Protein AF-A0A357WZC1-F1 (afdb_monomer_lite)

Structure (mmCIF, N/CA/C/O backbone):
data_AF-A0A357WZC1-F1
#
_entry.id   AF-A0A357WZC1-F1
#
loop_
_atom_site.group_PDB
_atom_site.id
_atom_site.type_symbol
_atom_site.label_atom_id
_atom_site.label_alt_id
_atom_site.label_comp_id
_atom_site.label_asym_id
_atom_site.label_entity_id
_atom_site.label_seq_id
_atom_site.pdbx_PDB_ins_code
_atom_site.Cartn_x
_atom_site.Cartn_y
_atom_site.Cartn_z
_atom_site.occupancy
_atom_site.B_iso_or_equiv
_atom_site.auth_seq_id
_atom_site.auth_comp_id
_atom_site.auth_asym_id
_atom_site.auth_atom_id
_atom_site.pdbx_PDB_model_num
ATOM 1 N N . ILE A 1 1 ? -6.023 5.569 14.850 1.00 89.94 1 ILE A N 1
ATOM 2 C CA . ILE A 1 1 ? -4.855 4.780 15.334 1.00 89.94 1 ILE A CA 1
ATOM 3 C C . ILE A 1 1 ? -4.472 5.169 16.760 1.00 89.94 1 ILE A C 1
ATOM 5 O O . ILE A 1 1 ? -4.936 4.494 17.662 1.00 89.94 1 ILE A O 1
ATOM 9 N N . LYS A 1 2 ? -3.734 6.269 17.008 1.00 89.38 2 LYS A N 1
ATOM 10 C CA . LYS A 1 2 ? -3.309 6.647 18.380 1.00 89.38 2 LYS A CA 1
ATOM 11 C C . LYS A 1 2 ? -4.475 6.812 19.364 1.00 89.38 2 LYS A C 1
ATOM 13 O O . LYS A 1 2 ? -4.389 6.344 20.489 1.00 89.38 2 LYS A O 1
ATOM 18 N N . GLN A 1 3 ? -5.571 7.434 18.922 1.00 89.44 3 GLN A N 1
ATOM 19 C CA . GLN A 1 3 ? -6.793 7.587 19.727 1.00 89.44 3 GLN A CA 1
ATOM 20 C C . GLN A 1 3 ? -7.446 6.245 20.099 1.00 89.44 3 GLN A C 1
ATOM 22 O O . GLN A 1 3 ? -8.041 6.147 21.160 1.00 89.44 3 GLN A O 1
ATOM 27 N N . ALA A 1 4 ? -7.285 5.216 19.263 1.00 92.62 4 ALA A N 1
ATOM 28 C CA . ALA A 1 4 ? -7.770 3.859 19.518 1.00 92.62 4 ALA A CA 1
ATOM 29 C C . ALA A 1 4 ? -6.756 3.011 20.317 1.00 92.62 4 ALA A C 1
ATOM 31 O O . ALA A 1 4 ? -6.906 1.802 20.420 1.00 92.62 4 ALA A O 1
ATOM 32 N N . GLY A 1 5 ? -5.666 3.607 20.825 1.00 95.81 5 GLY A N 1
ATOM 33 C CA . GLY A 1 5 ? -4.625 2.882 21.566 1.00 95.81 5 GLY A CA 1
ATOM 34 C C . GLY A 1 5 ? -3.802 1.895 20.726 1.00 95.81 5 GLY A C 1
ATOM 35 O O . GLY A 1 5 ? -3.010 1.131 21.274 1.00 95.81 5 GLY A O 1
ATOM 36 N N . LEU A 1 6 ? -3.959 1.908 19.400 1.00 97.12 6 LEU A N 1
ATOM 37 C CA . LEU A 1 6 ? -3.264 0.993 18.499 1.00 97.12 6 LEU A CA 1
ATOM 38 C C . LEU A 1 6 ? -1.816 1.434 18.252 1.00 97.12 6 LEU A C 1
ATOM 40 O O . LEU A 1 6 ? -1.499 2.626 18.202 1.00 97.12 6 LEU A O 1
ATOM 44 N N . THR A 1 7 ? -0.938 0.449 18.052 1.00 97.50 7 THR A N 1
ATOM 45 C CA . THR A 1 7 ? 0.455 0.679 17.640 1.00 97.50 7 THR A CA 1
ATOM 46 C C . THR A 1 7 ? 0.496 1.290 16.234 1.00 97.50 7 THR A C 1
ATOM 48 O O . THR A 1 7 ? -0.394 1.083 15.418 1.00 97.50 7 THR A O 1
ATOM 51 N N . ASP A 1 8 ? 1.532 2.063 15.924 1.00 95.62 8 ASP A N 1
ATOM 52 C CA . ASP A 1 8 ? 1.739 2.539 14.556 1.00 95.62 8 ASP A CA 1
ATOM 53 C C . ASP A 1 8 ? 1.980 1.341 13.602 1.00 95.62 8 ASP A C 1
ATOM 55 O O . ASP A 1 8 ? 2.873 0.526 13.871 1.00 95.62 8 ASP A O 1
ATOM 59 N N . PRO A 1 9 ? 1.228 1.207 12.491 1.00 96.75 9 PRO A N 1
ATOM 60 C CA . PRO A 1 9 ? 1.463 0.168 11.492 1.00 96.75 9 PRO A CA 1
ATOM 61 C C . PRO A 1 9 ? 2.904 0.113 10.969 1.00 96.75 9 PRO A C 1
ATOM 63 O O . PRO A 1 9 ? 3.398 -0.980 10.696 1.00 96.75 9 PRO A O 1
ATOM 66 N N . TRP A 1 10 ? 3.616 1.244 10.884 1.00 95.31 10 TRP A N 1
ATOM 67 C CA . TRP A 1 10 ? 5.032 1.263 10.498 1.00 95.31 10 TRP A CA 1
ATOM 68 C C . TRP A 1 10 ? 5.918 0.513 11.505 1.00 95.31 10 TRP A C 1
ATOM 70 O O . TRP A 1 10 ? 6.812 -0.249 11.129 1.00 95.31 10 TRP A O 1
ATOM 80 N N . GLU A 1 11 ? 5.636 0.643 12.802 1.00 96.31 11 GLU A N 1
ATOM 81 C CA . GLU A 1 11 ? 6.355 -0.090 13.849 1.00 96.31 11 GLU A CA 1
ATOM 82 C C . GLU A 1 11 ? 6.047 -1.591 13.806 1.00 96.31 11 GLU A C 1
ATOM 84 O O . GLU A 1 11 ? 6.944 -2.419 13.985 1.00 96.31 11 GLU A O 1
ATOM 89 N N . LEU A 1 12 ? 4.797 -1.961 13.512 1.00 97.38 12 LEU A N 1
ATOM 90 C CA . LEU A 1 12 ? 4.429 -3.359 13.274 1.00 97.38 12 LEU A CA 1
ATOM 91 C C . LEU A 1 12 ? 5.133 -3.918 12.036 1.00 97.38 12 LEU A C 1
ATOM 93 O O . LEU A 1 12 ? 5.604 -5.057 12.058 1.00 97.38 12 LEU A O 1
ATOM 97 N N . TYR A 1 13 ? 5.248 -3.123 10.973 1.00 95.56 13 TYR A N 1
ATOM 98 C CA . TYR A 1 13 ? 5.950 -3.504 9.755 1.00 95.56 13 TYR A CA 1
ATOM 99 C C . TYR A 1 13 ? 7.418 -3.831 10.045 1.00 95.56 13 TYR A C 1
ATOM 101 O O . TYR A 1 13 ? 7.862 -4.946 9.750 1.00 95.56 13 TYR A O 1
ATOM 109 N N . LYS A 1 14 ? 8.130 -2.929 10.736 1.00 94.06 14 LYS A N 1
ATOM 110 C CA . LYS A 1 14 ? 9.530 -3.126 11.153 1.00 94.06 14 LYS A CA 1
ATOM 111 C C . LYS A 1 14 ? 9.730 -4.374 12.011 1.00 94.06 14 LYS A C 1
ATOM 113 O O . LYS A 1 14 ? 10.742 -5.059 11.880 1.00 94.06 14 LYS A O 1
ATOM 118 N N . LYS A 1 15 ? 8.745 -4.713 12.846 1.00 95.88 15 LYS A N 1
ATOM 119 C CA . LYS A 1 15 ? 8.747 -5.920 13.691 1.00 95.88 15 LYS A CA 1
ATOM 120 C C . LYS A 1 15 ? 8.276 -7.188 12.969 1.00 95.88 15 LYS A C 1
ATOM 122 O O . LYS A 1 15 ? 8.184 -8.233 13.605 1.00 95.88 15 LYS A O 1
ATOM 127 N N . LYS A 1 16 ? 7.964 -7.122 11.667 1.00 95.25 16 LYS A N 1
ATOM 128 C CA . LYS A 1 16 ? 7.358 -8.218 10.880 1.00 95.25 16 LYS A CA 1
ATOM 129 C C . LYS A 1 16 ? 6.020 -8.723 11.442 1.00 95.25 16 LYS A C 1
ATOM 131 O O . LYS A 1 16 ? 5.673 -9.890 11.305 1.00 95.25 16 LYS A O 1
ATOM 136 N N . GLN A 1 17 ? 5.265 -7.828 12.069 1.00 96.62 17 GLN A N 1
ATOM 137 C CA . GLN A 1 17 ? 3.963 -8.098 12.684 1.00 96.62 17 GLN A CA 1
ATOM 138 C C . GLN A 1 17 ? 2.793 -7.509 11.882 1.00 96.62 17 GLN A C 1
ATOM 140 O O . GLN A 1 17 ? 1.636 -7.796 12.186 1.00 96.62 17 GLN A O 1
ATOM 145 N N . TRP A 1 18 ? 3.071 -6.708 10.848 1.00 97.56 18 TRP A N 1
ATOM 146 C CA . TRP A 1 18 ? 2.058 -6.156 9.951 1.00 97.56 18 TRP A CA 1
ATOM 147 C C . TRP A 1 18 ? 1.663 -7.173 8.873 1.00 97.56 18 TRP A C 1
ATOM 149 O O . TRP A 1 18 ? 2.189 -7.183 7.762 1.00 97.56 18 TRP A O 1
ATOM 159 N N . ASN A 1 19 ? 0.741 -8.066 9.223 1.00 97.00 19 ASN A N 1
ATOM 160 C CA . ASN A 1 19 ? 0.166 -9.058 8.313 1.00 97.00 19 ASN A CA 1
ATOM 161 C C . ASN A 1 19 ? -1.324 -8.795 8.057 1.00 97.00 19 ASN A C 1
ATOM 163 O O . ASN A 1 19 ? -1.935 -7.942 8.701 1.00 97.00 19 ASN A O 1
ATOM 167 N N . ILE A 1 20 ? -1.917 -9.524 7.108 1.00 96.44 20 ILE A N 1
ATOM 168 C CA . ILE A 1 20 ? -3.302 -9.279 6.680 1.00 96.44 20 ILE A CA 1
ATOM 169 C C . ILE A 1 20 ? -4.318 -9.456 7.819 1.00 96.44 20 ILE A C 1
ATOM 171 O O . ILE A 1 20 ? -5.307 -8.732 7.863 1.00 96.44 20 ILE A O 1
ATOM 175 N N . ASN A 1 21 ? -4.055 -10.336 8.791 1.00 97.31 21 ASN A N 1
ATOM 176 C CA . ASN A 1 21 ? -4.913 -10.456 9.971 1.00 97.31 21 ASN A CA 1
ATOM 177 C C . ASN A 1 21 ? -4.821 -9.206 10.849 1.00 97.31 21 ASN A C 1
ATOM 179 O O . ASN A 1 21 ? -5.851 -8.662 11.227 1.00 97.31 21 ASN A O 1
ATOM 183 N N . LYS A 1 22 ? -3.605 -8.710 11.109 1.00 98.12 22 LYS A N 1
ATOM 184 C CA . LYS A 1 22 ? -3.395 -7.482 11.885 1.00 98.12 22 LYS A CA 1
ATOM 185 C C . LYS A 1 22 ? -4.009 -6.261 11.199 1.00 98.12 22 LYS A C 1
ATOM 187 O O . LYS A 1 22 ? -4.595 -5.419 11.865 1.00 98.12 22 LYS A O 1
ATOM 192 N N . PHE A 1 23 ? -3.928 -6.190 9.873 1.00 97.62 23 PHE A N 1
ATOM 193 C CA . PHE A 1 23 ? -4.638 -5.177 9.098 1.00 97.62 23 PHE A CA 1
ATOM 194 C C . PHE A 1 23 ? -6.156 -5.269 9.302 1.00 97.62 23 PHE A C 1
ATOM 196 O O . PHE A 1 23 ? -6.777 -4.254 9.583 1.00 97.62 23 PHE A O 1
ATOM 203 N N . LEU A 1 24 ? -6.752 -6.463 9.212 1.00 97.88 24 LEU A N 1
ATOM 204 C CA . LEU A 1 24 ? -8.196 -6.648 9.413 1.00 97.88 24 LEU A CA 1
ATOM 205 C C . LEU A 1 24 ? -8.644 -6.300 10.838 1.00 97.88 24 LEU A C 1
ATOM 207 O O . LEU A 1 24 ? -9.705 -5.709 10.991 1.00 97.88 24 LEU A O 1
ATOM 211 N N . GLU A 1 25 ? -7.829 -6.598 11.853 1.00 98.25 25 GLU A N 1
ATOM 212 C CA . GLU A 1 25 ? -8.061 -6.120 13.224 1.00 98.25 25 GLU A CA 1
ATOM 213 C C . GLU A 1 25 ? -8.081 -4.585 13.275 1.00 98.25 25 GLU A C 1
ATOM 215 O O . GLU A 1 25 ? -8.954 -4.000 13.898 1.00 98.25 25 GLU A O 1
ATOM 220 N N . TYR A 1 26 ? -7.171 -3.907 12.566 1.00 98.44 26 TYR A N 1
ATOM 221 C CA . TYR A 1 26 ? -7.174 -2.440 12.502 1.00 98.44 26 TYR A CA 1
ATOM 222 C C . TYR A 1 26 ? -8.401 -1.912 11.759 1.00 98.44 26 TYR A C 1
ATOM 224 O O . TYR A 1 26 ? -8.919 -0.866 12.128 1.00 98.44 26 TYR A O 1
ATOM 232 N N . VAL A 1 27 ? -8.875 -2.606 10.720 1.00 97.94 27 VAL A N 1
ATOM 233 C CA . VAL A 1 27 ? -10.126 -2.236 10.044 1.00 97.94 27 VAL A CA 1
ATOM 234 C C . VAL A 1 27 ? -11.298 -2.303 11.023 1.00 97.94 27 VAL A C 1
ATOM 236 O O . VAL A 1 27 ? -12.106 -1.383 11.045 1.00 97.94 27 VAL A O 1
ATOM 239 N N . GLU A 1 28 ? -11.378 -3.353 11.834 1.00 97.81 28 GLU A N 1
ATOM 240 C CA . GLU A 1 28 ? -12.424 -3.534 12.845 1.00 97.81 28 GLU A CA 1
ATOM 241 C C . GLU A 1 28 ? -12.364 -2.454 13.930 1.00 97.81 28 GLU A C 1
ATOM 243 O O . GLU A 1 28 ? -13.305 -1.681 14.069 1.00 97.81 28 GLU A O 1
ATOM 248 N N . GLU A 1 29 ? -11.218 -2.304 14.593 1.00 98.00 29 GLU A N 1
ATOM 249 C CA . GLU A 1 29 ? -11.009 -1.348 15.694 1.00 98.00 29 GLU A CA 1
ATOM 250 C C . GLU A 1 29 ? -11.151 0.127 15.283 1.00 98.00 29 GLU A C 1
ATOM 252 O O . GLU A 1 29 ? -11.382 1.004 16.114 1.00 98.00 29 GLU A O 1
ATOM 257 N N . LEU A 1 30 ? -10.950 0.436 14.000 1.00 97.62 30 LEU A N 1
ATOM 258 C CA . LEU A 1 30 ? -11.040 1.801 13.479 1.00 97.62 30 LEU A CA 1
ATOM 259 C C . LEU A 1 30 ? -12.367 2.095 12.776 1.00 97.62 30 LEU A C 1
ATOM 261 O O . LEU A 1 30 ? -12.569 3.234 12.353 1.00 97.62 30 LEU A O 1
ATOM 265 N N . THR A 1 31 ? -13.244 1.100 12.626 1.00 97.88 31 THR A N 1
ATOM 266 C CA . THR A 1 31 ? -14.599 1.327 12.119 1.00 97.88 31 THR A CA 1
ATOM 267 C C . THR A 1 31 ? -15.473 1.828 13.262 1.00 97.88 31 THR A C 1
ATOM 269 O O . THR A 1 31 ? -15.551 1.206 14.317 1.00 97.88 31 THR A O 1
ATOM 272 N N . VAL A 1 32 ? -16.119 2.971 13.054 1.00 96.69 32 VAL A N 1
ATOM 273 C CA . VAL A 1 32 ? -16.983 3.623 14.039 1.00 96.69 32 VAL A CA 1
ATOM 274 C C . VAL A 1 32 ? -18.372 3.743 13.431 1.00 96.69 32 VAL A C 1
ATOM 276 O O . VAL A 1 32 ? -18.529 4.466 12.453 1.00 96.69 32 VAL A O 1
ATOM 279 N N . ASP A 1 33 ? -19.322 3.002 13.997 1.00 95.12 33 ASP A N 1
ATOM 280 C CA . ASP A 1 33 ? -20.765 3.037 13.714 1.00 95.12 33 ASP A CA 1
ATOM 281 C C . ASP A 1 33 ? -21.483 3.179 15.067 1.00 95.12 33 ASP A C 1
ATOM 283 O O . ASP A 1 33 ? -21.854 2.188 15.705 1.00 95.12 33 ASP A O 1
ATOM 287 N N . GLN A 1 34 ? -21.511 4.410 15.589 1.00 93.19 34 GLN A N 1
ATOM 288 C CA . GLN A 1 34 ? -21.971 4.704 16.954 1.00 93.19 34 GLN A CA 1
ATO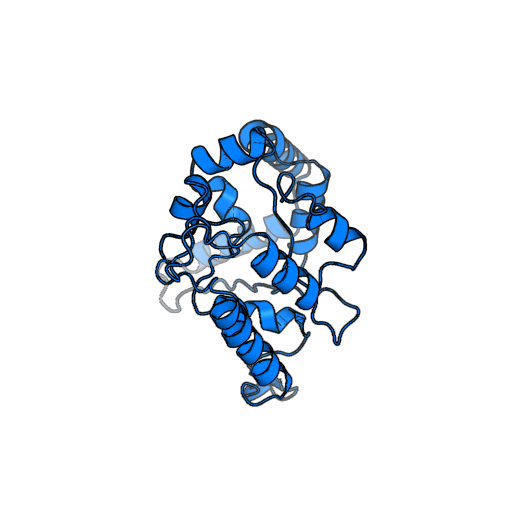M 289 C C . GLN A 1 34 ? -23.483 4.597 17.106 1.00 93.19 34 GLN A C 1
ATOM 291 O O . GLN A 1 34 ? -23.960 4.234 18.182 1.00 93.19 34 GLN A O 1
ATOM 296 N N . ASP A 1 35 ? -24.232 4.948 16.064 1.00 93.00 35 ASP A N 1
ATOM 297 C CA . ASP A 1 35 ? -25.691 4.886 16.074 1.00 93.00 35 ASP A CA 1
ATOM 298 C C . ASP A 1 35 ? -26.242 3.520 15.621 1.00 93.00 35 ASP A C 1
ATOM 300 O O . ASP A 1 35 ? -27.453 3.293 15.696 1.00 93.00 35 ASP A O 1
ATOM 304 N N . HIS A 1 36 ? -25.354 2.592 15.237 1.00 89.69 36 HIS A N 1
ATOM 305 C CA . HIS A 1 36 ? -25.661 1.222 14.825 1.00 89.69 36 HIS A CA 1
ATOM 306 C C . HIS A 1 36 ? -26.640 1.153 13.646 1.00 89.69 36 HIS A C 1
ATOM 308 O O . HIS A 1 36 ? -27.453 0.226 13.548 1.00 89.69 36 HIS A O 1
ATOM 314 N N . ASN A 1 37 ? -26.580 2.138 12.748 1.00 91.12 37 ASN A N 1
ATOM 315 C CA . ASN A 1 37 ? -27.453 2.207 11.581 1.00 91.12 37 ASN A CA 1
ATOM 316 C C . ASN A 1 37 ? -26.907 1.403 10.377 1.00 91.12 37 ASN A C 1
ATOM 318 O O . ASN A 1 37 ? -27.587 1.291 9.352 1.00 91.12 37 ASN A O 1
ATOM 322 N N . GLY A 1 38 ? -25.704 0.823 10.495 1.00 88.00 38 GLY A N 1
ATOM 323 C CA . GLY A 1 38 ? -25.034 0.065 9.438 1.00 88.00 38 GLY A CA 1
ATOM 324 C C . GLY A 1 38 ? -24.260 0.924 8.429 1.00 88.00 38 GLY A C 1
ATOM 325 O O . GLY A 1 38 ? -23.782 0.396 7.423 1.00 88.00 38 GLY A O 1
ATOM 326 N N . VAL A 1 39 ? -24.134 2.228 8.677 1.00 92.94 39 VAL A N 1
ATOM 327 C CA . VAL A 1 39 ? -23.388 3.220 7.895 1.00 92.94 39 VAL A CA 1
ATOM 328 C C . VAL A 1 39 ? -22.389 3.918 8.827 1.00 92.94 39 VAL A C 1
ATOM 330 O O . VAL A 1 39 ? -22.732 4.911 9.466 1.00 92.94 39 VAL A O 1
ATOM 333 N N . PRO A 1 40 ? -21.127 3.456 8.869 1.00 95.62 40 PRO A N 1
ATOM 334 C CA . PRO A 1 40 ? -20.118 4.017 9.761 1.00 95.62 40 PRO A CA 1
ATOM 335 C C . PRO A 1 40 ? -19.916 5.532 9.599 1.00 95.62 40 PRO A C 1
ATOM 337 O O . PRO A 1 40 ? -19.761 6.036 8.478 1.00 95.62 40 PRO A O 1
ATOM 340 N N . GLU A 1 41 ? -19.797 6.267 10.710 1.00 95.38 41 GLU A N 1
ATOM 341 C CA . GLU A 1 41 ? -19.316 7.651 10.692 1.00 95.38 41 GLU A CA 1
ATOM 342 C C . GLU A 1 41 ? -17.844 7.735 10.275 1.00 95.38 41 GLU A C 1
ATOM 344 O O . GLU A 1 41 ? -17.428 8.729 9.660 1.00 95.38 41 GLU A O 1
ATOM 349 N N . VAL A 1 42 ? -17.073 6.691 10.608 1.00 96.56 42 VAL A N 1
ATOM 350 C CA . VAL A 1 42 ? -15.689 6.487 10.173 1.00 96.56 42 VAL A CA 1
ATOM 351 C C . VAL A 1 42 ? -15.514 5.053 9.689 1.00 96.56 42 VAL A C 1
ATOM 353 O O . VAL A 1 42 ? -15.635 4.101 10.455 1.00 96.56 42 VAL A O 1
ATOM 356 N N . TYR A 1 43 ? -15.161 4.893 8.417 1.00 97.75 43 TYR A N 1
ATOM 357 C CA . TYR A 1 43 ? -14.769 3.599 7.871 1.00 97.75 43 TYR A CA 1
ATOM 358 C C . TYR A 1 43 ? -13.333 3.280 8.297 1.00 97.75 43 TYR A C 1
ATOM 360 O O . TYR A 1 43 ? -12.419 4.084 8.097 1.00 97.75 43 TYR A O 1
ATOM 368 N N . GLY A 1 44 ? -13.102 2.085 8.834 1.00 97.25 44 GLY A N 1
ATOM 369 C CA . GLY A 1 44 ? -11.764 1.589 9.154 1.00 97.25 44 GLY A CA 1
ATOM 370 C C . GLY A 1 44 ? -10.832 1.550 7.941 1.00 97.25 44 GLY A C 1
ATOM 371 O O . GLY A 1 44 ? -9.647 1.865 8.069 1.00 97.25 44 GLY A O 1
ATOM 372 N N . VAL A 1 45 ? -11.356 1.245 6.747 1.00 96.56 45 VAL A N 1
ATOM 373 C CA . VAL A 1 45 ? -10.594 1.356 5.497 1.00 96.56 45 VAL A CA 1
ATOM 374 C C . VAL A 1 45 ? -11.445 1.791 4.304 1.00 96.56 45 VAL A C 1
ATOM 376 O O . VAL A 1 45 ? -12.599 1.402 4.175 1.00 96.56 45 VAL A O 1
ATOM 379 N N . SER A 1 46 ? -10.846 2.546 3.383 1.00 95.94 46 SER A N 1
ATOM 380 C CA . SER A 1 46 ? -11.384 2.776 2.040 1.00 95.94 46 SER A CA 1
ATOM 381 C C . SER A 1 46 ? -10.363 2.386 0.978 1.00 95.94 46 SER A C 1
ATOM 383 O O . SER A 1 46 ? -9.193 2.783 1.028 1.00 95.94 46 SER A O 1
ATOM 385 N N . MET A 1 47 ? -10.792 1.561 0.023 1.00 92.88 47 MET A N 1
ATOM 386 C CA . MET A 1 47 ? -9.921 1.001 -1.008 1.00 92.88 47 MET A CA 1
ATOM 387 C C . MET A 1 47 ? -10.667 0.882 -2.339 1.00 92.88 47 MET A C 1
ATOM 389 O O . MET A 1 47 ? -11.801 0.398 -2.339 1.00 92.88 47 MET A O 1
ATOM 393 N N . PRO A 1 48 ? -10.044 1.248 -3.475 1.00 88.12 48 PRO A N 1
ATOM 394 C CA . PRO A 1 48 ? -10.571 0.924 -4.797 1.00 88.12 48 PRO A CA 1
ATOM 395 C C . PRO A 1 48 ? -10.856 -0.584 -4.941 1.00 88.12 48 PRO A C 1
ATOM 397 O O . PRO A 1 48 ? -10.127 -1.381 -4.334 1.00 88.12 48 PRO A O 1
ATOM 400 N N . PRO A 1 49 ? -11.862 -1.009 -5.730 1.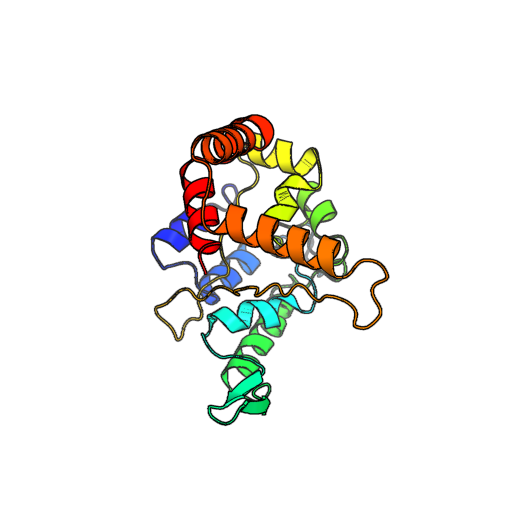00 81.12 49 PRO A N 1
ATOM 401 C CA . PRO A 1 49 ? -12.284 -2.413 -5.815 1.00 81.12 49 PRO A CA 1
ATOM 402 C C . PRO A 1 49 ? -11.161 -3.417 -6.129 1.00 81.12 49 PRO A C 1
ATOM 404 O O . PRO A 1 49 ? -11.175 -4.547 -5.644 1.00 81.12 49 PRO A O 1
ATOM 407 N N . GLU A 1 50 ? -10.155 -3.015 -6.904 1.00 85.94 50 GLU A N 1
ATOM 408 C CA . GLU A 1 50 ? -9.013 -3.844 -7.294 1.00 85.94 50 GLU A CA 1
ATOM 409 C C . GLU A 1 50 ? -7.935 -3.988 -6.206 1.00 85.94 50 GLU A C 1
ATOM 411 O O . GLU A 1 50 ? -7.007 -4.786 -6.349 1.00 85.94 50 GLU A O 1
ATOM 416 N N . SER A 1 51 ? -8.021 -3.223 -5.118 1.00 89.19 51 SER A N 1
ATOM 417 C CA . SER A 1 51 ? -6.934 -3.099 -4.139 1.00 89.19 51 SER A CA 1
ATOM 418 C C . SER A 1 51 ? -6.617 -4.408 -3.436 1.00 89.19 51 SER A C 1
ATOM 420 O O . SER A 1 51 ? -5.450 -4.747 -3.294 1.00 89.19 51 SER A O 1
ATOM 422 N N . LEU A 1 52 ? -7.631 -5.194 -3.061 1.00 86.81 52 LEU A N 1
ATOM 423 C CA . LEU A 1 52 ? -7.406 -6.500 -2.431 1.00 86.81 52 LEU A CA 1
ATOM 424 C C . LEU A 1 52 ? -6.741 -7.496 -3.382 1.00 86.81 52 LEU A C 1
ATOM 426 O O . LEU A 1 52 ? -5.906 -8.288 -2.949 1.00 86.81 52 LEU A O 1
ATOM 430 N N . PHE A 1 53 ? -7.041 -7.418 -4.681 1.00 85.75 53 PHE A N 1
ATOM 431 C CA . PHE A 1 53 ? -6.314 -8.193 -5.685 1.00 85.75 53 PHE A CA 1
ATOM 432 C C . PHE A 1 53 ? -4.855 -7.738 -5.779 1.00 85.75 53 PHE A C 1
ATOM 434 O O . PHE A 1 53 ? -3.963 -8.580 -5.816 1.00 85.75 53 PHE A O 1
ATOM 441 N N . ARG A 1 54 ? -4.570 -6.433 -5.725 1.00 88.19 54 ARG A N 1
ATOM 442 C CA . ARG A 1 54 ? -3.182 -5.935 -5.683 1.00 88.19 54 ARG A CA 1
ATOM 443 C C . ARG A 1 54 ? -2.454 -6.339 -4.399 1.00 88.19 54 ARG A C 1
ATOM 445 O O . ARG A 1 54 ? -1.296 -6.738 -4.456 1.00 88.19 54 ARG A O 1
ATOM 452 N N . MET A 1 55 ? -3.126 -6.280 -3.251 1.00 91.56 55 MET A N 1
ATOM 453 C CA . MET A 1 55 ? -2.578 -6.730 -1.968 1.00 91.56 55 MET A CA 1
ATOM 454 C C . MET A 1 55 ? -2.314 -8.237 -1.966 1.00 91.56 55 MET A C 1
ATOM 456 O O . MET A 1 55 ? -1.383 -8.679 -1.304 1.00 91.56 55 MET A O 1
ATOM 460 N N . SER A 1 56 ? -3.055 -9.027 -2.751 1.00 91.94 56 SER A N 1
ATOM 461 C CA . SER A 1 56 ? -2.829 -10.473 -2.839 1.00 91.94 56 SER A CA 1
ATOM 462 C C . SER A 1 56 ? -1.453 -10.868 -3.370 1.00 91.94 56 SER A C 1
ATOM 464 O O . SER A 1 56 ? -0.967 -11.949 -3.040 1.00 91.94 56 SER A O 1
ATOM 466 N N . LEU A 1 57 ? -0.765 -9.967 -4.079 1.00 90.00 57 LEU A N 1
ATOM 467 C CA . LEU A 1 57 ? 0.632 -10.151 -4.484 1.00 90.00 57 LEU A CA 1
ATOM 468 C C . LEU A 1 57 ? 1.586 -10.228 -3.281 1.00 90.00 57 LEU A C 1
ATOM 470 O O . LEU A 1 57 ? 2.683 -10.767 -3.400 1.00 90.00 57 LEU A O 1
ATOM 474 N N . SER A 1 58 ? 1.158 -9.792 -2.090 1.00 92.81 58 SER A N 1
ATOM 475 C CA . SER A 1 58 ? 1.889 -10.010 -0.837 1.00 92.81 58 SER A CA 1
ATOM 476 C C . SER A 1 58 ? 2.022 -11.493 -0.457 1.00 92.81 58 SER A C 1
ATOM 478 O O . SER A 1 58 ? 2.775 -11.820 0.458 1.00 92.81 58 SER A O 1
ATOM 480 N N . SER A 1 59 ? 1.334 -12.395 -1.166 1.00 93.12 59 SER A N 1
ATOM 481 C CA . SER A 1 59 ? 1.536 -13.847 -1.090 1.00 93.12 59 SER A CA 1
ATOM 482 C C . SER A 1 59 ? 2.778 -14.353 -1.833 1.00 93.12 59 SER A C 1
ATOM 484 O O . SER A 1 59 ? 3.189 -15.488 -1.601 1.00 93.12 59 SER A O 1
ATOM 486 N N . GLY A 1 60 ? 3.368 -13.539 -2.716 1.00 91.50 60 GLY A N 1
ATOM 487 C CA . GLY A 1 60 ? 4.441 -13.955 -3.624 1.00 91.50 60 GLY A CA 1
ATOM 488 C C . GLY A 1 60 ? 3.957 -14.782 -4.820 1.00 91.50 60 GLY A C 1
ATOM 489 O O . GLY A 1 60 ? 4.775 -15.327 -5.555 1.00 91.50 60 GLY A O 1
ATOM 490 N N . GLU A 1 61 ? 2.641 -14.906 -5.011 1.00 91.44 61 GLU A N 1
ATOM 491 C CA . GLU A 1 61 ? 2.049 -15.608 -6.141 1.00 91.44 61 GLU A CA 1
ATOM 492 C C . GLU A 1 61 ? 1.511 -14.617 -7.181 1.00 91.44 61 GLU A C 1
ATOM 494 O O . GLU A 1 61 ? 0.678 -13.763 -6.874 1.00 91.44 61 GLU A O 1
ATOM 499 N N . ASP A 1 62 ? 1.961 -14.763 -8.428 1.00 89.50 62 ASP A N 1
ATOM 500 C CA . ASP A 1 62 ? 1.475 -13.953 -9.542 1.00 89.50 62 ASP A CA 1
ATOM 501 C C . ASP A 1 62 ? 0.104 -14.427 -10.034 1.00 89.50 62 ASP A C 1
ATOM 503 O O . ASP A 1 62 ? -0.186 -15.628 -10.109 1.00 89.50 62 ASP A O 1
ATOM 507 N N . ILE A 1 63 ? -0.733 -13.462 -10.424 1.00 88.81 63 ILE A N 1
ATOM 508 C CA . ILE A 1 63 ? -2.056 -13.703 -11.021 1.00 88.81 63 ILE A CA 1
ATOM 509 C C . ILE A 1 63 ? -1.924 -14.333 -12.416 1.00 88.81 63 ILE A C 1
ATOM 511 O O . ILE A 1 63 ? -2.730 -15.181 -12.808 1.00 88.81 63 ILE A O 1
ATOM 515 N N . VAL A 1 64 ? -0.898 -13.924 -13.162 1.00 89.75 64 VAL A N 1
ATOM 516 C CA . VAL A 1 64 ? -0.513 -14.488 -14.457 1.00 89.75 64 VAL A CA 1
ATOM 517 C C . VAL A 1 64 ? 0.953 -14.873 -14.361 1.00 89.75 64 VAL A C 1
ATOM 519 O O . VAL A 1 64 ? 1.787 -14.017 -14.081 1.00 89.75 64 VAL A O 1
ATOM 522 N N . LYS A 1 65 ? 1.273 -16.144 -14.602 1.00 89.00 65 LYS A N 1
ATOM 523 C CA . LYS A 1 65 ? 2.660 -16.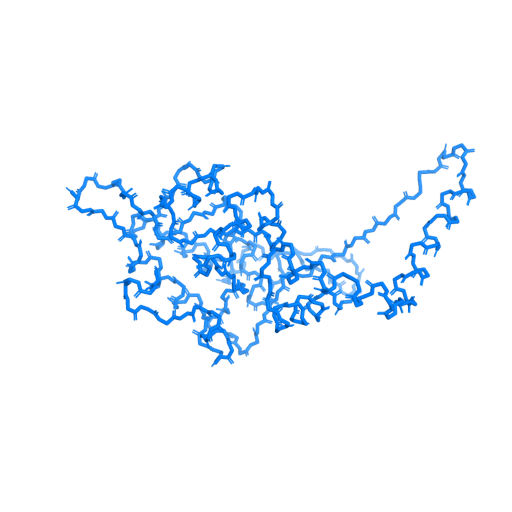617 -14.599 1.00 89.00 65 LYS A CA 1
ATOM 524 C C . LYS A 1 65 ? 3.217 -16.576 -16.011 1.00 89.00 65 LYS A C 1
ATOM 526 O O . LYS A 1 65 ? 2.560 -17.039 -16.944 1.00 89.00 65 LYS A O 1
ATOM 531 N N . ILE A 1 66 ? 4.432 -16.056 -16.144 1.00 89.88 66 ILE A N 1
ATOM 532 C CA . ILE A 1 66 ? 5.243 -16.202 -17.352 1.00 89.88 66 ILE A CA 1
ATOM 533 C C . ILE A 1 66 ? 6.062 -17.477 -17.171 1.00 89.88 66 ILE A C 1
ATOM 535 O O . ILE A 1 66 ? 6.897 -17.570 -16.273 1.00 89.88 66 ILE A O 1
ATOM 539 N N . ASN A 1 67 ? 5.771 -18.483 -17.982 1.00 91.38 67 ASN A N 1
ATOM 540 C CA . ASN A 1 67 ? 6.457 -19.764 -17.953 1.00 91.38 67 ASN A CA 1
ATOM 541 C C . ASN A 1 67 ? 7.851 -19.635 -18.591 1.00 91.38 67 ASN A C 1
ATOM 543 O O . ASN A 1 67 ? 8.133 -18.694 -19.333 1.00 91.38 67 ASN A O 1
ATOM 547 N N . ALA A 1 68 ? 8.729 -20.608 -18.332 1.00 93.50 68 ALA A N 1
ATOM 548 C CA . ALA A 1 68 ? 10.106 -20.593 -18.840 1.00 93.50 68 ALA A CA 1
ATOM 549 C C . ALA A 1 68 ? 10.202 -20.581 -20.380 1.00 93.50 68 ALA A C 1
ATOM 551 O O . ALA A 1 68 ? 11.196 -20.118 -20.931 1.00 93.50 68 ALA A O 1
ATOM 552 N N . ASP A 1 69 ? 9.169 -21.066 -21.070 1.00 94.44 69 ASP A N 1
ATOM 553 C CA . ASP A 1 69 ? 9.050 -21.069 -22.532 1.00 94.44 69 ASP A CA 1
ATOM 554 C C . ASP A 1 69 ? 8.455 -19.764 -23.104 1.00 94.44 69 ASP A C 1
ATOM 556 O O . ASP A 1 69 ? 8.228 -19.660 -24.308 1.00 94.44 69 ASP A O 1
ATOM 560 N N . GLY A 1 70 ? 8.188 -18.767 -22.254 1.00 92.06 70 GLY A N 1
ATOM 561 C CA . GLY A 1 70 ? 7.573 -17.494 -22.630 1.00 92.06 70 GLY A CA 1
ATOM 562 C C . GLY A 1 70 ? 6.050 -17.541 -22.775 1.00 92.06 70 GLY A C 1
ATOM 563 O O . GLY A 1 70 ? 5.443 -16.517 -23.091 1.00 92.06 70 GLY A O 1
ATOM 564 N N . SER A 1 71 ? 5.411 -18.691 -22.538 1.00 94.75 71 SER A N 1
ATOM 565 C CA . SER A 1 71 ? 3.952 -18.782 -22.496 1.00 94.75 71 SER A CA 1
ATOM 566 C C . SER A 1 71 ? 3.389 -18.187 -21.201 1.00 94.75 71 SER A C 1
ATOM 568 O O . SER A 1 71 ? 4.082 -18.058 -20.191 1.00 94.75 71 SER A O 1
ATOM 570 N N . PHE A 1 72 ? 2.105 -17.826 -21.219 1.00 95.00 72 PHE A N 1
ATOM 571 C CA . PHE A 1 72 ? 1.406 -17.277 -20.059 1.00 95.00 72 PHE A CA 1
ATOM 572 C C . PHE A 1 72 ? 0.415 -18.299 -19.509 1.00 95.00 72 PHE A C 1
ATOM 574 O O . PHE A 1 72 ? -0.337 -18.908 -20.272 1.00 95.00 72 PHE A O 1
ATOM 581 N N . SER A 1 73 ? 0.354 -18.452 -18.187 1.00 92.69 73 SER A N 1
ATOM 582 C CA . SER A 1 73 ? -0.683 -19.246 -17.523 1.00 92.69 73 SER A CA 1
ATOM 583 C C . SER A 1 73 ? -1.511 -18.405 -16.552 1.00 92.69 73 SER A C 1
ATOM 585 O O . SER A 1 73 ? -0.997 -17.556 -15.822 1.00 92.69 73 SER A O 1
ATOM 587 N N . ASN A 1 74 ? -2.828 -18.624 -16.571 1.00 92.00 74 ASN A N 1
ATOM 588 C CA . ASN A 1 74 ? -3.775 -17.967 -15.675 1.00 92.00 74 ASN A CA 1
ATOM 589 C C . ASN A 1 74 ? -3.772 -18.672 -14.318 1.00 92.00 74 ASN A C 1
ATOM 591 O O . ASN A 1 74 ? -4.003 -19.879 -14.246 1.00 92.00 74 ASN A O 1
ATOM 595 N N . ASN A 1 75 ? -3.574 -17.902 -13.253 1.00 91.00 75 ASN A N 1
ATOM 596 C CA . ASN A 1 75 ? -3.505 -18.410 -11.896 1.00 91.00 75 ASN A CA 1
ATOM 597 C C . ASN A 1 75 ? -4.625 -17.884 -10.979 1.00 91.00 75 ASN A C 1
ATOM 599 O O . ASN A 1 75 ? -4.621 -18.168 -9.789 1.00 91.00 75 ASN A O 1
ATOM 603 N N . LEU A 1 76 ? -5.629 -17.172 -11.506 1.00 89.75 76 LEU A N 1
ATOM 604 C CA . LEU A 1 76 ? -6.728 -16.570 -10.727 1.00 89.75 76 LEU A CA 1
ATOM 605 C C . LEU A 1 76 ? -7.505 -17.569 -9.863 1.00 89.75 76 LEU A C 1
ATOM 607 O O . LEU A 1 76 ? -8.083 -17.192 -8.848 1.00 89.75 76 LEU A O 1
ATOM 611 N N . ARG A 1 77 ? -7.543 -18.843 -10.268 1.00 90.06 77 ARG A N 1
ATOM 612 C CA . ARG A 1 77 ? -8.235 -19.911 -9.533 1.00 90.06 77 ARG A CA 1
ATOM 613 C C . ARG A 1 77 ? -7.384 -20.537 -8.426 1.00 90.06 77 ARG A C 1
ATOM 615 O O . ARG A 1 77 ? -7.803 -21.541 -7.853 1.00 90.06 77 ARG A O 1
ATOM 622 N N . SER A 1 78 ? -6.205 -19.989 -8.121 1.00 92.81 78 SER A N 1
ATOM 623 C CA . SER A 1 78 ? -5.395 -20.517 -7.028 1.00 92.81 78 SER A CA 1
ATOM 624 C C . SER A 1 78 ? -6.132 -20.369 -5.681 1.00 92.81 78 SER A C 1
ATOM 626 O O . SER A 1 78 ? -6.881 -19.403 -5.457 1.00 92.81 78 SER A O 1
ATOM 628 N N . PRO A 1 79 ? -5.917 -21.301 -4.734 1.00 94.12 79 PRO A N 1
ATOM 629 C CA . PRO A 1 79 ? -6.438 -21.167 -3.375 1.00 94.12 79 PRO A CA 1
ATOM 630 C C . PRO A 1 79 ? -5.985 -19.876 -2.673 1.00 94.12 79 PRO A C 1
ATOM 632 O O . PRO A 1 79 ? -6.673 -19.393 -1.773 1.00 94.12 79 PRO A O 1
ATOM 635 N N . THR A 1 80 ? -4.850 -19.296 -3.079 1.00 93.62 80 THR A N 1
ATOM 636 C CA . THR A 1 80 ? -4.339 -18.024 -2.554 1.00 93.62 80 THR A CA 1
ATOM 637 C C . THR A 1 80 ? -5.286 -16.880 -2.878 1.00 93.62 80 THR A C 1
ATOM 639 O O . THR A 1 80 ? -5.741 -16.199 -1.960 1.00 93.62 80 THR A O 1
ATOM 642 N N . PHE A 1 81 ? -5.649 -16.698 -4.149 1.00 91.81 81 PHE A N 1
ATOM 643 C CA . PHE A 1 81 ? -6.538 -15.604 -4.547 1.00 91.81 81 PHE A CA 1
ATOM 644 C C . PHE A 1 81 ? -7.963 -15.804 -4.035 1.00 91.81 81 PHE A C 1
ATOM 646 O O . PHE A 1 81 ? -8.614 -14.836 -3.651 1.00 91.81 81 PHE A O 1
ATOM 653 N N . THR A 1 82 ? -8.416 -17.055 -3.913 1.00 92.06 82 THR A N 1
ATOM 654 C CA . THR A 1 82 ? -9.696 -17.374 -3.257 1.00 92.06 82 THR A CA 1
ATOM 655 C C . THR A 1 82 ? -9.699 -16.930 -1.788 1.00 92.06 82 THR A C 1
ATOM 657 O O . THR A 1 82 ? -10.661 -16.322 -1.319 1.00 92.06 82 THR A O 1
ATOM 660 N N . ARG A 1 83 ? -8.605 -17.173 -1.053 1.00 93.94 83 ARG A N 1
ATOM 661 C CA . ARG A 1 83 ? -8.450 -16.695 0.329 1.00 93.94 83 ARG A CA 1
ATOM 662 C C . ARG A 1 83 ? -8.365 -15.171 0.406 1.00 93.94 83 ARG A C 1
ATOM 664 O O . ARG A 1 83 ? -8.971 -14.585 1.290 1.00 93.94 83 ARG A O 1
ATOM 671 N N . TRP A 1 84 ? -7.654 -14.517 -0.507 1.00 93.25 84 TRP A N 1
ATOM 672 C CA . TRP A 1 84 ? -7.611 -13.053 -0.528 1.00 93.25 84 TRP A CA 1
ATOM 673 C C . TRP A 1 84 ? -8.974 -12.426 -0.829 1.00 93.25 84 TRP A C 1
ATOM 675 O O . TRP A 1 84 ? -9.353 -11.446 -0.188 1.00 93.25 84 TRP A O 1
ATOM 685 N N . ALA A 1 85 ? -9.756 -13.032 -1.724 1.00 90.62 85 ALA A N 1
ATOM 686 C CA . ALA A 1 85 ? -11.127 -12.611 -1.990 1.00 90.62 85 ALA A CA 1
ATOM 687 C C . ALA A 1 85 ? -12.034 -12.747 -0.752 1.00 90.62 85 ALA A C 1
ATOM 689 O O . ALA A 1 85 ? -12.917 -11.913 -0.542 1.00 90.62 85 ALA A O 1
ATOM 690 N N . SER A 1 86 ? -11.806 -13.742 0.116 1.00 93.00 86 SER A N 1
ATOM 691 C CA . SER A 1 86 ? -12.596 -13.887 1.347 1.00 93.00 86 SER A CA 1
ATOM 692 C C . SER A 1 86 ? -12.350 -12.754 2.353 1.00 93.00 86 SER A C 1
ATOM 694 O O . SER A 1 86 ? -13.260 -12.401 3.106 1.00 93.00 86 SER A O 1
ATOM 696 N N . TYR A 1 87 ? -11.187 -12.092 2.315 1.00 94.50 87 TYR A N 1
ATOM 697 C CA . TYR A 1 87 ? -10.937 -10.899 3.130 1.00 94.50 87 TYR A CA 1
ATOM 698 C C . TYR A 1 87 ? -11.810 -9.706 2.721 1.00 94.50 87 TYR A C 1
ATOM 700 O O . TYR A 1 87 ? -12.199 -8.932 3.592 1.00 94.50 87 TYR A O 1
ATOM 708 N N . ALA A 1 88 ? -12.214 -9.596 1.448 1.00 91.94 88 ALA A N 1
A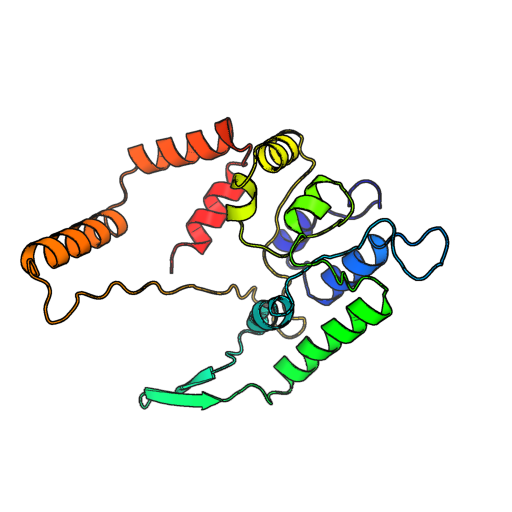TOM 709 C CA . ALA A 1 88 ? -13.203 -8.596 1.026 1.00 91.94 88 ALA A CA 1
ATOM 710 C C . ALA A 1 88 ? -14.542 -8.805 1.746 1.00 91.94 88 ALA A C 1
ATOM 712 O O . ALA A 1 88 ? -15.151 -7.860 2.246 1.00 91.94 88 ALA A O 1
ATOM 713 N N . SER A 1 89 ? -14.966 -10.068 1.852 1.00 92.56 89 SER A N 1
ATOM 714 C CA . SER A 1 89 ? -16.183 -10.437 2.581 1.00 92.56 89 SER A CA 1
ATOM 715 C C . SER A 1 89 ? -16.046 -10.140 4.073 1.00 92.56 89 SER A C 1
ATOM 717 O O . SER A 1 89 ? -16.993 -9.669 4.690 1.00 92.56 89 SER A O 1
ATOM 719 N N . ARG A 1 90 ? -14.855 -10.340 4.651 1.00 95.38 90 ARG A N 1
ATOM 720 C CA . ARG A 1 90 ? -14.596 -9.993 6.053 1.00 95.38 90 ARG A CA 1
ATOM 721 C C . ARG A 1 90 ? -14.678 -8.487 6.305 1.00 95.38 90 ARG A C 1
ATOM 723 O O . ARG A 1 90 ? -15.336 -8.093 7.256 1.00 95.38 90 ARG A O 1
ATOM 730 N N . ILE A 1 91 ? -14.098 -7.656 5.438 1.00 95.19 91 ILE A N 1
ATOM 731 C CA . ILE A 1 91 ? -14.216 -6.186 5.523 1.00 95.19 91 ILE A CA 1
ATOM 732 C C . ILE A 1 91 ? -15.681 -5.747 5.431 1.00 95.19 91 ILE A C 1
ATOM 734 O O . ILE A 1 91 ? -16.121 -4.904 6.208 1.00 95.19 91 ILE A O 1
ATOM 738 N N . LYS A 1 92 ? -16.455 -6.360 4.527 1.00 93.19 92 LYS A N 1
ATOM 739 C CA . LYS A 1 92 ? -17.898 -6.121 4.433 1.00 93.19 92 LYS A CA 1
ATOM 740 C C . LYS A 1 92 ? -18.633 -6.510 5.717 1.00 93.19 92 LYS A C 1
ATOM 742 O O . LYS A 1 92 ? -19.458 -5.735 6.179 1.00 93.19 92 LYS A O 1
ATOM 747 N N . ASN A 1 93 ? -18.325 -7.665 6.302 1.00 94.94 93 ASN A N 1
ATOM 748 C CA . ASN A 1 93 ? -18.966 -8.126 7.538 1.00 94.94 93 ASN A CA 1
ATOM 749 C C . ASN A 1 93 ? -18.600 -7.277 8.765 1.00 94.94 93 ASN A C 1
ATOM 751 O O . ASN A 1 93 ? -19.412 -7.175 9.673 1.00 94.94 93 ASN A O 1
ATOM 755 N N . ILE A 1 94 ? -17.416 -6.655 8.778 1.00 95.50 94 ILE A N 1
ATOM 756 C CA . ILE A 1 94 ? -17.031 -5.640 9.775 1.00 95.50 94 ILE A CA 1
ATOM 757 C C . ILE A 1 94 ? -17.890 -4.363 9.639 1.00 95.50 94 ILE A C 1
ATOM 759 O O . ILE A 1 94 ? -17.946 -3.558 10.558 1.00 95.50 94 ILE A O 1
ATOM 763 N N . GLY A 1 95 ? -18.558 -4.155 8.498 1.00 95.00 95 GLY A N 1
ATOM 764 C CA . GLY A 1 95 ? -19.281 -2.918 8.180 1.00 95.00 95 GLY A CA 1
ATOM 765 C C . GLY A 1 95 ? -18.407 -1.865 7.492 1.00 95.00 95 GLY A C 1
ATOM 766 O O . GLY A 1 95 ? -18.878 -0.786 7.164 1.00 95.00 95 GLY A O 1
ATOM 767 N N . SER A 1 96 ? -17.143 -2.180 7.193 1.00 95.69 96 SER A N 1
ATOM 768 C CA . SER A 1 96 ? -16.158 -1.226 6.660 1.00 95.69 96 SER A CA 1
ATOM 769 C C . SER A 1 96 ? -16.083 -1.200 5.125 1.00 95.69 96 SER A C 1
ATOM 771 O O . SER A 1 96 ? -15.054 -0.858 4.542 1.00 95.69 96 SER A O 1
ATOM 773 N N . TYR A 1 97 ? -17.147 -1.613 4.433 1.00 91.56 97 TYR A N 1
ATOM 774 C CA . TYR A 1 97 ? -17.187 -1.576 2.969 1.00 91.56 97 TYR A CA 1
ATOM 775 C C . TYR A 1 97 ? -17.602 -0.185 2.474 1.00 91.56 97 TYR A C 1
ATOM 777 O O . TYR A 1 97 ? -18.788 0.098 2.321 1.00 91.56 97 TYR A O 1
ATOM 785 N N . ASP A 1 98 ? -16.618 0.678 2.210 1.00 92.75 98 ASP A N 1
ATOM 786 C CA . ASP A 1 98 ? -16.856 2.032 1.695 1.00 92.75 98 ASP A CA 1
ATOM 787 C C . ASP A 1 98 ? -17.294 2.013 0.218 1.00 92.75 98 ASP A C 1
ATOM 789 O O . ASP A 1 98 ? -16.482 1.841 -0.700 1.00 92.75 98 ASP A O 1
ATOM 793 N N . THR A 1 99 ? -18.587 2.233 -0.028 1.00 90.25 99 THR A N 1
ATOM 794 C CA . THR A 1 99 ? -19.164 2.316 -1.381 1.00 90.25 99 THR A CA 1
ATOM 795 C C . THR A 1 99 ? -18.707 3.557 -2.154 1.00 90.25 99 THR A C 1
ATOM 797 O O . THR A 1 99 ? -18.871 3.620 -3.371 1.00 90.25 99 THR A O 1
ATOM 800 N N . GLU A 1 100 ? -18.096 4.533 -1.478 1.00 93.38 100 GLU A N 1
ATOM 801 C CA . GLU A 1 100 ? -17.595 5.779 -2.066 1.00 93.38 100 GLU A CA 1
ATOM 802 C C . GLU A 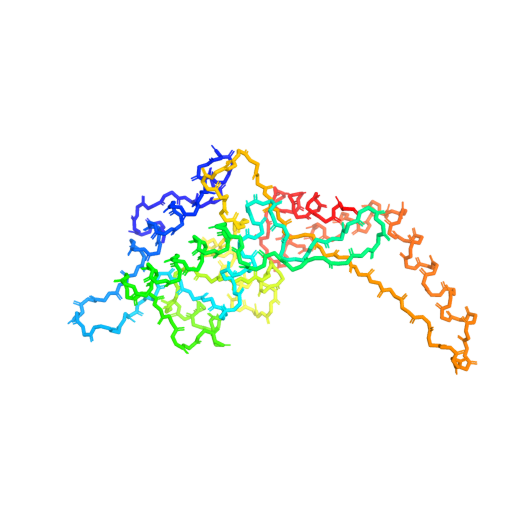1 100 ? -16.067 5.779 -2.241 1.00 93.38 100 GLU A C 1
ATOM 804 O O . GLU A 1 100 ? -15.435 6.831 -2.317 1.00 93.38 100 GLU A O 1
ATOM 809 N N . SER A 1 101 ? -15.446 4.602 -2.373 1.00 91.50 101 SER A N 1
ATOM 810 C CA . SER A 1 101 ? -13.982 4.452 -2.468 1.00 91.50 101 SER A CA 1
ATOM 811 C C . SER A 1 101 ? -13.297 5.238 -3.601 1.00 91.50 101 SER A C 1
ATOM 813 O O . SER A 1 101 ? -12.093 5.503 -3.541 1.00 91.50 101 SER A O 1
ATOM 815 N N . HIS A 1 102 ? -14.042 5.694 -4.610 1.00 91.94 102 HIS A N 1
ATOM 816 C CA . HIS A 1 102 ? -13.541 6.592 -5.653 1.00 91.94 102 HIS A CA 1
ATOM 817 C C . HIS A 1 102 ? -13.183 8.001 -5.126 1.00 91.94 102 HIS A C 1
ATOM 819 O O . HIS A 1 102 ? -12.324 8.660 -5.710 1.00 91.94 102 HIS A O 1
ATOM 825 N N . THR A 1 103 ? -13.752 8.442 -3.995 1.00 93.12 103 THR A N 1
ATOM 826 C CA . THR A 1 103 ? -13.409 9.702 -3.300 1.00 93.12 103 THR A CA 1
ATOM 827 C C . THR A 1 103 ? -12.571 9.487 -2.032 1.00 93.12 103 THR A C 1
ATOM 829 O O . THR A 1 103 ? -12.378 10.418 -1.246 1.00 93.12 103 THR A O 1
ATOM 832 N N . ARG A 1 104 ? -12.001 8.287 -1.831 1.00 93.06 104 ARG A N 1
ATOM 833 C CA . ARG A 1 104 ? -11.265 7.895 -0.608 1.00 93.06 104 ARG A CA 1
ATOM 834 C C . ARG A 1 104 ? -10.255 8.926 -0.092 1.00 93.06 104 ARG A C 1
ATOM 836 O O . ARG A 1 104 ? -10.172 9.117 1.112 1.00 93.06 104 ARG A O 1
ATOM 843 N N . LEU A 1 105 ? -9.498 9.606 -0.966 1.00 91.31 105 LEU A N 1
ATOM 844 C CA . LEU A 1 105 ? -8.470 10.565 -0.537 1.00 91.31 105 LEU A CA 1
ATOM 845 C C . LEU A 1 105 ? -9.114 11.802 0.094 1.00 91.31 105 LEU A C 1
ATOM 847 O O . LEU A 1 105 ? -8.700 12.249 1.160 1.00 91.31 105 LEU A O 1
ATOM 851 N N . GLN A 1 106 ? -10.175 12.318 -0.527 1.00 92.38 106 GLN A N 1
ATOM 852 C CA . GLN A 1 106 ? -10.962 13.413 0.029 1.00 92.38 106 GLN A CA 1
ATOM 853 C C . GLN A 1 106 ? -11.575 13.008 1.375 1.00 92.38 106 GLN A C 1
ATOM 855 O O . GLN A 1 106 ? -11.463 13.748 2.349 1.00 92.38 106 GLN A O 1
ATOM 860 N N . ARG A 1 107 ? -12.168 11.811 1.447 1.00 93.50 107 ARG A N 1
ATOM 861 C CA . ARG A 1 107 ? -12.790 11.271 2.665 1.00 93.50 107 ARG A CA 1
ATOM 862 C C . ARG A 1 107 ? -11.772 11.041 3.784 1.00 93.50 107 ARG A C 1
ATOM 864 O O . ARG A 1 107 ? -12.053 11.351 4.939 1.00 93.50 107 ARG A O 1
ATOM 871 N N . PHE A 1 108 ? -10.569 10.578 3.450 1.00 93.69 108 PHE A N 1
ATOM 872 C CA . PHE A 1 108 ? -9.451 10.451 4.384 1.00 93.69 108 PHE A CA 1
ATOM 873 C C . PHE A 1 108 ? -9.052 11.816 4.962 1.00 93.69 108 PHE A C 1
ATOM 875 O O . PHE A 1 108 ? -8.982 11.967 6.179 1.00 93.69 108 PHE A O 1
ATOM 882 N N . ALA A 1 109 ? -8.905 12.847 4.120 1.00 91.56 109 ALA A N 1
ATOM 883 C CA . ALA A 1 109 ? -8.636 14.212 4.589 1.00 91.56 109 ALA A CA 1
ATOM 884 C C . ALA A 1 109 ? -9.776 14.808 5.440 1.00 91.56 109 ALA A C 1
ATOM 886 O O . ALA A 1 109 ? -9.538 15.672 6.282 1.00 91.56 109 ALA A O 1
ATOM 887 N N . GLN A 1 110 ? -11.010 14.336 5.248 1.00 92.44 110 GLN A N 1
ATOM 888 C CA . GLN A 1 110 ? -12.185 14.695 6.051 1.00 92.44 110 GLN A CA 1
ATOM 889 C C . GLN A 1 110 ? -12.337 13.846 7.327 1.00 92.44 110 GLN A C 1
ATOM 891 O O . GLN A 1 110 ? -13.315 14.017 8.052 1.00 92.44 110 GLN A O 1
ATOM 896 N N . ASN A 1 111 ? -11.389 12.948 7.622 1.00 92.25 111 ASN A N 1
ATOM 897 C CA . ASN A 1 111 ? -11.435 11.988 8.733 1.00 92.25 111 ASN A CA 1
ATOM 898 C C . ASN A 1 111 ? -12.632 11.015 8.683 1.00 92.25 111 ASN A C 1
ATOM 900 O O . ASN A 1 111 ? -13.033 10.480 9.710 1.00 92.25 111 ASN A O 1
ATOM 904 N N . LYS A 1 112 ? -13.200 10.769 7.496 1.00 95.44 112 LYS A N 1
ATOM 905 C CA . LYS A 1 112 ? -14.265 9.773 7.266 1.00 95.44 112 LYS A CA 1
ATOM 906 C C . LYS A 1 112 ? -13.731 8.360 7.046 1.00 95.44 112 LYS A C 1
ATOM 908 O O . LYS A 1 112 ? -14.494 7.400 7.034 1.00 95.44 112 LYS A O 1
ATOM 913 N N . VAL A 1 113 ? -12.423 8.241 6.851 1.00 96.06 113 VAL A N 1
ATOM 914 C CA . VAL A 1 113 ? -11.723 6.984 6.609 1.00 96.06 113 VAL A CA 1
ATOM 915 C C . VAL A 1 113 ? -10.461 6.973 7.461 1.00 96.06 113 VAL A C 1
ATOM 917 O O . VAL A 1 113 ? -9.680 7.922 7.404 1.00 96.06 113 VAL A O 1
ATOM 920 N N . ALA A 1 114 ? -10.239 5.903 8.221 1.00 96.50 114 ALA A N 1
ATOM 921 C CA . ALA A 1 114 ? -9.074 5.774 9.091 1.00 96.50 114 ALA A CA 1
ATOM 922 C C . ALA A 1 114 ? -7.817 5.272 8.359 1.00 96.50 114 ALA A C 1
ATOM 924 O O . ALA A 1 114 ? -6.705 5.662 8.715 1.00 96.50 114 ALA A O 1
ATOM 925 N N . MET A 1 115 ? -7.978 4.427 7.335 1.00 96.12 115 MET A N 1
ATOM 926 C CA . MET A 1 115 ? -6.895 3.942 6.471 1.00 96.12 115 MET A CA 1
ATOM 927 C C . MET A 1 115 ? -7.314 4.001 4.998 1.00 96.12 115 MET A C 1
ATOM 929 O O . MET A 1 115 ? -8.383 3.526 4.631 1.00 96.12 115 MET A O 1
ATOM 933 N N . SER A 1 116 ? -6.467 4.542 4.124 1.00 94.56 116 SER A N 1
ATOM 934 C CA . SER A 1 116 ? -6.714 4.550 2.677 1.00 94.56 116 SER A CA 1
ATOM 935 C C . SER A 1 116 ? -5.673 3.701 1.960 1.00 94.56 116 SER A C 1
ATOM 937 O O . SER A 1 116 ? -4.476 3.901 2.161 1.00 94.56 116 SER A O 1
ATOM 939 N N . PHE A 1 117 ? -6.110 2.801 1.077 1.00 92.06 117 PHE A N 1
ATOM 940 C CA . PHE A 1 117 ? -5.196 2.147 0.137 1.00 92.06 117 PHE A CA 1
ATOM 941 C C . PHE A 1 117 ? -4.839 3.116 -0.992 1.00 92.06 117 PHE A C 1
ATOM 943 O O . PHE A 1 117 ? -5.712 3.802 -1.532 1.00 92.06 117 PHE A O 1
ATOM 950 N N . GLY A 1 118 ? -3.566 3.195 -1.364 1.00 88.19 118 GLY A N 1
ATOM 951 C CA . GLY A 1 118 ? -3.115 4.159 -2.358 1.00 88.19 118 GLY A CA 1
ATOM 952 C C . GLY A 1 118 ? -1.648 4.014 -2.716 1.00 88.19 118 GLY A C 1
ATOM 953 O O . GLY A 1 118 ? -0.942 3.148 -2.198 1.00 88.19 118 GLY A O 1
ATOM 954 N N . ASN A 1 119 ? -1.203 4.878 -3.622 1.00 86.50 119 ASN A N 1
ATOM 955 C CA . ASN A 1 119 ? 0.210 5.011 -3.929 1.00 86.50 119 ASN A CA 1
ATOM 956 C C . ASN A 1 119 ? 0.845 5.981 -2.923 1.00 86.50 119 ASN A C 1
ATOM 958 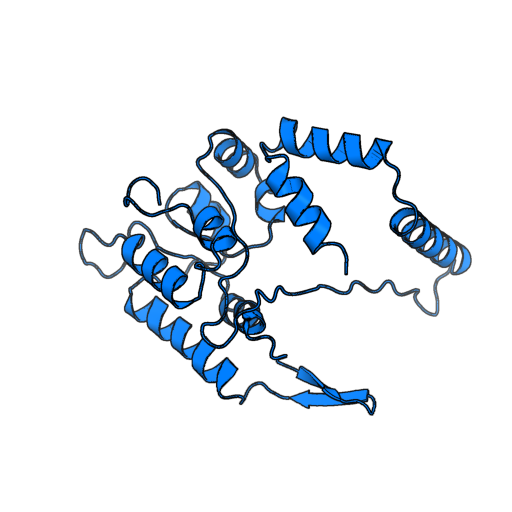O O . ASN A 1 119 ? 0.203 6.927 -2.475 1.00 86.50 119 ASN A O 1
ATOM 962 N N . ILE A 1 120 ? 2.120 5.792 -2.591 1.00 86.25 120 ILE A N 1
ATOM 963 C CA . ILE A 1 120 ? 2.853 6.707 -1.713 1.00 86.25 120 ILE A CA 1
ATOM 964 C C . ILE A 1 120 ? 2.837 8.152 -2.244 1.00 86.25 120 ILE A C 1
ATOM 966 O O . ILE A 1 120 ? 2.818 9.101 -1.462 1.00 86.25 120 ILE A O 1
ATOM 970 N N . TRP A 1 121 ? 2.750 8.315 -3.570 1.00 87.25 121 TRP A N 1
ATOM 971 C CA . TRP A 1 121 ? 2.641 9.614 -4.237 1.00 87.25 121 TRP A CA 1
ATOM 972 C C . TRP A 1 121 ? 1.333 10.356 -3.936 1.00 87.25 121 TRP A C 1
ATOM 974 O O . TRP A 1 121 ? 1.297 11.578 -4.073 1.00 87.25 121 TRP A O 1
ATOM 984 N N . ASP A 1 122 ? 0.286 9.659 -3.472 1.00 88.56 122 ASP A N 1
ATOM 985 C CA . ASP A 1 122 ? -0.995 10.274 -3.098 1.00 88.56 122 ASP A CA 1
ATOM 986 C C . ASP A 1 122 ? -0.802 11.340 -2.003 1.00 88.56 122 ASP A C 1
ATOM 988 O O . ASP A 1 122 ? -1.525 12.335 -1.967 1.00 88.56 122 ASP A O 1
ATOM 992 N N . GLN A 1 123 ? 0.239 11.205 -1.173 1.00 87.31 123 GLN A N 1
ATOM 993 C CA . GLN A 1 123 ? 0.602 12.160 -0.117 1.00 87.31 123 GLN A CA 1
ATOM 994 C C . GLN A 1 123 ? 0.985 13.551 -0.634 1.00 87.31 123 GLN A C 1
ATOM 996 O O . GLN A 1 123 ? 0.981 14.510 0.135 1.00 87.31 123 GLN A O 1
ATOM 1001 N N . PHE A 1 124 ? 1.313 13.667 -1.921 1.00 87.56 124 PHE A N 1
ATOM 1002 C CA . PHE A 1 124 ? 1.718 14.920 -2.558 1.00 87.56 124 PHE A CA 1
ATOM 1003 C C . PHE A 1 124 ? 0.610 15.536 -3.419 1.00 87.56 124 PHE A C 1
ATOM 1005 O O . PHE A 1 124 ? 0.814 16.588 -4.018 1.00 87.56 124 PHE A O 1
ATOM 1012 N N . THR A 1 125 ? -0.551 14.882 -3.520 1.00 86.38 125 THR A N 1
ATOM 1013 C CA . THR A 1 125 ? -1.612 15.282 -4.459 1.00 86.38 125 THR A CA 1
ATOM 1014 C C . THR A 1 125 ? -2.399 16.510 -4.008 1.00 86.38 125 THR A C 1
ATOM 1016 O O . THR A 1 125 ? -3.032 17.163 -4.837 1.00 86.38 125 THR A O 1
ATOM 1019 N N . SER A 1 126 ? -2.348 16.864 -2.720 1.00 89.12 126 SER A N 1
ATOM 1020 C CA . SER A 1 126 ? -2.999 18.059 -2.184 1.00 89.12 126 SER A CA 1
ATOM 1021 C C . SER A 1 126 ? -2.234 18.667 -1.009 1.00 89.12 126 SER A C 1
ATOM 1023 O O . SER A 1 126 ? -1.527 17.981 -0.266 1.00 89.12 126 SER A O 1
ATOM 1025 N N . GLN A 1 127 ? -2.451 19.966 -0.784 1.00 90.88 127 GLN A N 1
ATOM 1026 C CA . GLN A 1 127 ? -1.903 20.659 0.382 1.00 90.88 127 GLN A CA 1
ATOM 1027 C C . GLN A 1 127 ? -2.428 20.066 1.700 1.00 90.88 127 GLN A C 1
ATOM 1029 O O . GLN A 1 127 ? -1.672 19.953 2.656 1.00 90.88 127 GLN A O 1
ATOM 1034 N N . SER A 1 128 ? -3.684 19.599 1.738 1.00 91.50 128 SER A N 1
ATOM 1035 C CA . SER A 1 128 ? -4.257 18.981 2.941 1.00 91.50 128 SER A CA 1
ATOM 1036 C C . SER A 1 128 ? -3.500 17.726 3.384 1.00 91.50 128 SER A C 1
ATOM 1038 O O . SER A 1 128 ? -3.275 17.546 4.578 1.00 91.50 128 SER A O 1
ATOM 1040 N N . PHE A 1 129 ? -3.050 16.885 2.449 1.00 92.12 129 PHE A N 1
ATOM 1041 C CA . PHE A 1 129 ? -2.247 15.701 2.769 1.00 92.12 129 PHE A CA 1
ATOM 1042 C C . PHE A 1 129 ? -0.856 16.091 3.271 1.00 92.12 129 PHE A C 1
ATOM 1044 O O . PHE A 1 129 ? -0.393 15.554 4.278 1.00 92.12 129 PHE A O 1
ATOM 1051 N N . ILE A 1 130 ? -0.220 17.071 2.626 1.00 92.50 130 ILE A N 1
ATOM 1052 C CA . ILE A 1 130 ? 1.076 17.607 3.059 1.00 92.50 130 ILE A CA 1
ATOM 1053 C C . ILE A 1 130 ? 0.979 18.164 4.487 1.00 92.50 130 ILE A C 1
ATOM 1055 O O . ILE A 1 130 ? 1.816 17.848 5.335 1.00 92.50 130 ILE A O 1
ATOM 1059 N N . ASP A 1 131 ? -0.065 18.936 4.785 1.00 93.44 131 ASP A N 1
ATOM 1060 C CA . ASP A 1 131 ? -0.288 19.519 6.109 1.00 93.44 131 ASP A CA 1
ATOM 1061 C C . ASP A 1 131 ? -0.564 18.435 7.160 1.00 93.44 131 ASP A C 1
ATOM 1063 O O . ASP A 1 131 ? -0.000 18.472 8.255 1.00 93.44 131 ASP A O 1
ATOM 1067 N N . MET A 1 132 ? -1.367 17.416 6.826 1.00 92.62 132 MET A N 1
ATOM 1068 C CA . MET A 1 132 ? -1.595 16.259 7.701 1.00 92.62 132 MET A CA 1
ATOM 1069 C C . MET A 1 132 ? -0.302 15.487 7.987 1.00 92.62 132 MET A C 1
ATOM 1071 O O . MET A 1 132 ? -0.075 15.090 9.134 1.00 92.62 132 MET A O 1
ATOM 1075 N N . LYS A 1 133 ? 0.554 15.287 6.976 1.00 92.19 133 LYS A N 1
ATOM 1076 C CA . LYS A 1 133 ? 1.860 14.632 7.129 1.00 92.19 133 LYS A CA 1
ATOM 1077 C C . LYS A 1 133 ? 2.768 15.435 8.055 1.00 92.19 133 LYS A C 1
ATOM 1079 O O . LYS A 1 133 ? 3.269 14.888 9.035 1.00 92.19 133 LYS A O 1
ATOM 1084 N N . LYS A 1 134 ? 2.914 16.739 7.803 1.00 93.06 134 LYS A N 1
ATOM 1085 C CA . LYS A 1 134 ? 3.717 17.657 8.630 1.00 93.06 134 LYS A CA 1
ATOM 1086 C C . LYS A 1 134 ? 3.215 17.755 10.069 1.00 93.06 134 LYS A C 1
ATOM 1088 O O . LYS A 1 134 ? 4.019 17.850 10.989 1.00 93.06 134 LYS A O 1
ATOM 1093 N N . ALA A 1 135 ? 1.903 17.673 10.273 1.00 93.00 135 ALA A N 1
ATOM 1094 C CA . ALA A 1 135 ? 1.290 17.643 11.598 1.00 93.00 135 ALA A CA 1
ATOM 1095 C C . ALA A 1 135 ? 1.394 16.272 12.302 1.00 93.00 135 ALA A C 1
ATOM 1097 O O . ALA A 1 135 ? 0.864 16.117 13.403 1.00 93.00 135 ALA A O 1
ATOM 1098 N N . GLY A 1 136 ? 2.010 15.258 11.679 1.00 90.75 136 GLY A N 1
ATOM 1099 C CA . GLY A 1 136 ? 2.113 13.905 12.234 1.00 90.75 136 GLY A CA 1
ATOM 1100 C C . GLY A 1 136 ? 0.768 13.176 12.355 1.00 90.75 136 GLY A C 1
ATOM 1101 O O . GLY A 1 136 ? 0.638 12.255 13.164 1.00 90.75 136 GLY A O 1
ATOM 1102 N N . LYS A 1 137 ? -0.241 13.606 11.585 1.00 91.19 137 LYS A N 1
ATOM 1103 C CA . LYS A 1 137 ? -1.591 13.015 11.537 1.00 91.19 137 LYS A CA 1
ATOM 1104 C C . LYS A 1 137 ? -1.743 11.968 10.436 1.00 91.19 137 LYS A C 1
ATOM 1106 O O . LYS A 1 137 ? -2.696 11.198 10.466 1.00 91.19 137 LYS A O 1
ATOM 1111 N N . MET A 1 138 ? -0.810 11.932 9.488 1.00 91.94 138 MET A N 1
ATOM 1112 C CA . MET A 1 138 ? -0.756 10.943 8.420 1.00 91.94 138 MET A CA 1
ATOM 1113 C C . MET A 1 138 ? 0.606 10.250 8.409 1.00 91.94 138 MET A C 1
ATOM 1115 O O . MET A 1 138 ? 1.652 10.899 8.457 1.00 91.94 138 MET A O 1
ATOM 1119 N N . GLY A 1 139 ? 0.571 8.927 8.309 1.00 91.69 139 GLY A N 1
ATOM 1120 C CA . GLY A 1 139 ? 1.719 8.081 8.009 1.00 91.69 139 GLY A CA 1
ATOM 1121 C C . GLY A 1 139 ? 1.401 7.179 6.823 1.00 91.69 139 GLY A C 1
ATOM 1122 O O . GLY A 1 139 ? 0.312 7.246 6.252 1.00 91.69 139 GLY A O 1
ATOM 1123 N N . TRP A 1 140 ? 2.348 6.324 6.465 1.00 91.75 140 TRP A N 1
ATOM 1124 C CA . TRP A 1 140 ? 2.134 5.268 5.488 1.00 91.75 140 TRP A CA 1
ATOM 1125 C C . TRP A 1 140 ? 2.855 4.005 5.934 1.00 91.75 140 TRP A C 1
ATOM 1127 O O . TRP A 1 140 ? 3.796 4.041 6.723 1.00 91.75 140 TRP A O 1
ATOM 1137 N N . VAL A 1 141 ? 2.379 2.876 5.432 1.00 93.38 141 VAL A N 1
ATOM 1138 C CA . VAL A 1 141 ? 2.970 1.566 5.669 1.00 93.38 141 VAL A CA 1
ATOM 1139 C C . VAL A 1 141 ? 2.840 0.761 4.379 1.00 93.38 141 VAL A C 1
ATOM 1141 O O . VAL A 1 141 ? 1.854 0.941 3.657 1.00 93.38 141 VAL A O 1
ATOM 1144 N N . PRO A 1 142 ? 3.804 -0.109 4.046 1.00 92.00 142 PRO A N 1
ATOM 1145 C CA . PRO A 1 142 ? 3.643 -1.032 2.939 1.00 92.00 142 PRO A CA 1
ATOM 1146 C C . PRO A 1 142 ? 2.445 -1.964 3.144 1.00 92.00 142 PRO A C 1
ATOM 1148 O O . PRO A 1 142 ? 1.915 -2.109 4.252 1.00 92.00 142 PRO A O 1
ATOM 1151 N N . ASN A 1 143 ? 2.045 -2.642 2.068 1.00 92.44 143 ASN A N 1
ATOM 1152 C CA . ASN A 1 143 ? 0.988 -3.648 2.139 1.00 92.44 143 ASN A CA 1
ATOM 1153 C C . ASN A 1 143 ? 1.280 -4.691 3.234 1.00 92.44 143 ASN A C 1
ATOM 1155 O O . ASN A 1 143 ? 2.440 -5.075 3.427 1.00 92.44 143 ASN A O 1
ATOM 1159 N N . PRO A 1 144 ? 0.238 -5.165 3.939 1.00 94.94 144 PRO A N 1
ATOM 1160 C CA . PRO A 1 144 ? 0.398 -6.190 4.954 1.00 94.94 144 PRO A CA 1
ATOM 1161 C C . PRO A 1 144 ? 0.911 -7.495 4.341 1.00 94.94 144 PRO A C 1
ATOM 1163 O O . PRO A 1 144 ? 0.504 -7.893 3.250 1.00 94.94 144 PRO A O 1
ATOM 1166 N N . MET A 1 145 ? 1.774 -8.191 5.078 1.00 95.56 145 MET A N 1
ATOM 1167 C CA . MET A 1 145 ? 2.277 -9.507 4.693 1.00 95.56 145 MET A CA 1
ATOM 1168 C C . MET A 1 145 ? 1.141 -10.531 4.613 1.00 95.56 145 MET A C 1
ATOM 1170 O O . MET A 1 145 ? 0.215 -10.525 5.433 1.00 95.56 145 MET A O 1
ATOM 1174 N N . ASP A 1 146 ? 1.244 -11.469 3.677 1.00 95.81 146 ASP A N 1
ATOM 1175 C CA . ASP A 1 146 ? 0.416 -12.664 3.731 1.00 95.81 146 ASP A CA 1
ATOM 1176 C C . ASP A 1 146 ? 0.797 -13.532 4.947 1.00 95.81 146 ASP A C 1
ATOM 1178 O O . ASP A 1 146 ? 1.968 -13.716 5.261 1.00 95.81 146 ASP A O 1
ATOM 1182 N N . ILE A 1 147 ? -0.193 -14.100 5.635 1.00 95.44 147 ILE A N 1
ATOM 1183 C CA . ILE A 1 147 ? 0.024 -14.969 6.805 1.00 95.44 147 ILE A CA 1
ATOM 1184 C C . ILE A 1 147 ? 0.737 -16.295 6.485 1.00 95.44 147 ILE A C 1
ATOM 1186 O O . ILE A 1 147 ? 1.126 -17.008 7.406 1.00 95.44 147 ILE A O 1
ATOM 1190 N N . ARG A 1 148 ? 0.872 -16.664 5.205 1.00 95.19 148 ARG A N 1
ATOM 1191 C CA . ARG A 1 148 ? 1.538 -17.896 4.750 1.00 95.19 148 ARG A CA 1
ATOM 1192 C C . ARG A 1 148 ? 2.986 -17.692 4.303 1.00 95.19 148 ARG A C 1
ATOM 1194 O O . ARG A 1 148 ? 3.611 -18.650 3.859 1.00 95.19 148 ARG A O 1
ATOM 1201 N N . THR A 1 149 ? 3.517 -16.478 4.403 1.00 92.25 149 THR A N 1
ATOM 1202 C CA . THR A 1 149 ? 4.914 -16.165 4.078 1.00 92.25 149 THR A CA 1
ATOM 1203 C C . THR A 1 149 ? 5.596 -15.486 5.263 1.00 92.25 149 THR A C 1
ATOM 1205 O O . THR A 1 149 ? 4.942 -14.952 6.153 1.00 92.25 149 THR A O 1
ATOM 1208 N N . SER A 1 150 ? 6.927 -15.517 5.280 1.00 89.88 150 SER A N 1
ATOM 1209 C CA . SER A 1 150 ? 7.776 -14.738 6.192 1.00 89.88 150 SER A CA 1
ATOM 1210 C C . SER A 1 150 ? 8.431 -13.528 5.507 1.00 89.88 150 SER A C 1
ATOM 1212 O O . SER A 1 150 ? 9.257 -12.833 6.112 1.00 89.88 150 SER A O 1
ATOM 1214 N N . THR A 1 151 ? 8.106 -13.310 4.231 1.00 90.75 151 THR A N 1
ATOM 1215 C CA . THR A 1 151 ? 8.696 -12.300 3.349 1.00 90.75 151 THR A CA 1
ATOM 1216 C C . THR A 1 151 ? 7.655 -11.244 3.003 1.00 90.75 151 THR A C 1
ATOM 1218 O O . THR A 1 151 ? 6.561 -11.575 2.551 1.00 90.75 151 THR A O 1
ATOM 1221 N N . TYR A 1 152 ? 8.002 -9.965 3.160 1.00 90.50 152 TYR A N 1
ATOM 1222 C CA . TYR A 1 152 ? 7.195 -8.879 2.607 1.00 90.50 152 TYR A CA 1
ATOM 1223 C C . TYR A 1 152 ? 7.416 -8.803 1.099 1.00 90.50 152 TYR A C 1
ATOM 1225 O O . TYR A 1 152 ? 8.474 -8.374 0.642 1.00 90.50 152 TYR A O 1
ATOM 1233 N N . TYR A 1 153 ? 6.411 -9.227 0.339 1.00 90.44 153 TYR A N 1
ATOM 1234 C CA . TYR A 1 153 ? 6.358 -8.981 -1.094 1.00 90.44 153 TYR A CA 1
ATOM 1235 C C . TYR A 1 153 ? 5.646 -7.655 -1.365 1.00 90.44 153 TYR A C 1
ATOM 1237 O O . TYR A 1 153 ? 4.576 -7.369 -0.812 1.00 90.44 153 TYR A O 1
ATOM 1245 N N . HIS A 1 154 ? 6.248 -6.861 -2.243 1.00 81.31 154 HIS A N 1
ATOM 1246 C CA . HIS A 1 154 ? 5.694 -5.615 -2.752 1.00 81.31 154 HIS A CA 1
ATOM 1247 C C . HIS A 1 154 ? 5.553 -5.722 -4.265 1.00 81.31 154 HIS A C 1
ATOM 1249 O O . HIS A 1 154 ? 6.352 -6.387 -4.923 1.00 81.31 154 HIS A O 1
ATOM 1255 N N . CYS A 1 155 ? 4.529 -5.071 -4.815 1.00 76.19 155 CYS A N 1
ATOM 1256 C CA . CYS A 1 155 ? 4.385 -4.981 -6.260 1.00 76.19 155 CYS A CA 1
ATOM 1257 C C . CYS A 1 155 ? 5.577 -4.197 -6.817 1.00 76.19 155 CYS A C 1
ATOM 1259 O O . CYS A 1 155 ? 5.789 -3.050 -6.424 1.00 76.19 155 CYS A O 1
ATOM 1261 N N . SER A 1 156 ? 6.332 -4.809 -7.725 1.00 72.25 156 SER A N 1
ATOM 1262 C CA . SER A 1 156 ? 7.268 -4.081 -8.577 1.00 72.25 156 SER A CA 1
ATOM 1263 C C . SER A 1 156 ? 6.520 -3.595 -9.817 1.00 72.25 156 SER A C 1
ATOM 1265 O O . SER A 1 156 ? 5.588 -4.249 -10.291 1.00 72.25 156 SER A O 1
ATOM 1267 N N . GLU A 1 157 ? 6.904 -2.430 -10.319 1.00 72.50 157 GLU A N 1
ATOM 1268 C CA . GLU A 1 157 ? 6.407 -1.882 -11.573 1.00 72.50 157 GLU A CA 1
ATOM 1269 C C . GLU A 1 157 ? 7.566 -1.851 -12.565 1.00 72.50 157 GLU A C 1
ATOM 1271 O O . GLU A 1 157 ? 8.627 -1.295 -12.277 1.00 72.50 157 GLU A O 1
ATOM 1276 N N . ILE A 1 158 ? 7.367 -2.454 -13.738 1.00 70.69 158 ILE A N 1
ATOM 1277 C CA . ILE A 1 158 ? 8.332 -2.377 -14.831 1.00 70.69 158 ILE A CA 1
ATOM 1278 C C . ILE A 1 158 ? 7.779 -1.417 -15.877 1.00 70.69 158 ILE A C 1
ATOM 1280 O O . ILE A 1 158 ? 6.782 -1.699 -16.542 1.00 70.69 158 ILE A O 1
ATOM 1284 N N . THR A 1 159 ? 8.458 -0.287 -16.043 1.00 75.31 159 THR A N 1
ATOM 1285 C CA . THR A 1 159 ? 8.099 0.722 -17.040 1.00 75.31 159 THR A CA 1
ATOM 1286 C C . THR A 1 159 ? 8.892 0.501 -18.320 1.00 75.31 159 THR A C 1
ATOM 1288 O O . THR A 1 159 ? 10.123 0.553 -18.322 1.00 75.31 159 THR A O 1
ATOM 1291 N N . TYR A 1 160 ? 8.188 0.322 -19.436 1.00 77.81 160 TYR A N 1
ATOM 1292 C CA . TYR A 1 160 ? 8.792 0.229 -20.763 1.00 77.81 160 TYR A CA 1
ATOM 1293 C C . TYR A 1 160 ? 8.559 1.515 -21.555 1.00 77.81 160 TYR A C 1
ATOM 1295 O O . TYR A 1 160 ? 7.464 2.074 -21.569 1.00 77.81 160 TYR A O 1
ATOM 1303 N N . SER A 1 161 ? 9.602 1.976 -22.242 1.00 84.88 161 SER A N 1
ATOM 1304 C CA . SER A 1 161 ? 9.504 3.046 -23.236 1.00 84.88 161 SER A CA 1
ATOM 1305 C C . SER A 1 161 ? 9.496 2.446 -24.639 1.00 84.88 161 SER A C 1
ATOM 1307 O O . SER A 1 161 ? 10.337 1.604 -24.949 1.00 84.88 161 SER A O 1
ATOM 1309 N N . PHE A 1 162 ? 8.584 2.900 -25.499 1.00 87.06 162 PHE A N 1
ATOM 1310 C CA . PHE A 1 162 ? 8.458 2.408 -26.873 1.00 87.06 162 PHE A CA 1
ATOM 1311 C C . PHE A 1 162 ? 8.665 3.538 -27.880 1.00 87.06 162 PHE A C 1
ATOM 1313 O O . PHE A 1 162 ? 8.038 4.589 -27.774 1.00 87.06 162 PHE A O 1
ATOM 1320 N N . LEU A 1 163 ? 9.492 3.299 -28.902 1.00 91.62 163 LEU A N 1
ATOM 1321 C CA . LEU A 1 163 ? 9.621 4.194 -30.052 1.00 91.62 163 LEU A CA 1
ATOM 1322 C C . LEU A 1 163 ? 8.618 3.777 -31.144 1.00 91.62 163 LEU A C 1
ATOM 1324 O O . LEU A 1 163 ? 8.718 2.655 -31.646 1.00 91.62 163 LEU A O 1
ATOM 1328 N N . PRO A 1 164 ? 7.676 4.645 -31.562 1.00 91.25 164 PRO A N 1
ATOM 1329 C CA . PRO A 1 164 ? 6.755 4.314 -32.645 1.00 91.25 164 PRO A CA 1
ATOM 1330 C C . PRO A 1 164 ? 7.505 4.014 -33.947 1.00 91.25 164 PRO A C 1
ATOM 1332 O O . PRO A 1 164 ? 8.374 4.789 -34.353 1.00 91.25 164 PRO A O 1
ATOM 1335 N N . LYS A 1 165 ? 7.118 2.934 -34.641 1.00 90.69 165 LYS A N 1
ATOM 1336 C CA . LYS A 1 165 ? 7.765 2.465 -35.885 1.00 90.69 165 LYS A CA 1
ATOM 1337 C C . LYS A 1 165 ? 7.932 3.569 -36.938 1.00 90.69 165 LYS A C 1
ATOM 1339 O O . LYS A 1 165 ? 8.954 3.620 -37.609 1.00 90.69 165 LYS A O 1
ATOM 1344 N N . ASN A 1 166 ? 6.952 4.467 -37.041 1.00 94.81 166 ASN A N 1
ATOM 1345 C CA . ASN A 1 166 ? 6.915 5.547 -38.032 1.00 94.81 166 ASN A CA 1
ATOM 1346 C C . ASN A 1 166 ? 7.217 6.928 -37.419 1.00 94.81 166 ASN A C 1
ATOM 1348 O O . ASN A 1 166 ? 6.715 7.943 -37.903 1.00 94.81 166 ASN A O 1
ATOM 1352 N N . SER A 1 167 ? 7.984 6.985 -36.322 1.00 94.50 167 SER A N 1
ATOM 1353 C CA . SER A 1 167 ? 8.404 8.262 -35.736 1.00 94.50 167 SER A CA 1
ATOM 1354 C C . SER A 1 167 ? 9.131 9.113 -36.779 1.00 94.50 167 SER A C 1
ATOM 1356 O O . SER A 1 167 ? 10.068 8.645 -37.422 1.00 94.50 167 SER A O 1
ATOM 1358 N N . LYS A 1 168 ? 8.730 10.384 -36.924 1.00 96.56 168 LYS A N 1
ATOM 1359 C CA . LYS A 1 168 ? 9.385 11.342 -37.835 1.00 96.56 168 LYS A CA 1
ATOM 1360 C C . LYS A 1 168 ? 10.807 11.705 -37.388 1.00 96.56 168 LYS A C 1
ATOM 1362 O O . LYS A 1 168 ? 11.588 12.202 -38.189 1.00 96.56 168 LYS A O 1
ATOM 1367 N N . ASN A 1 169 ? 11.141 11.463 -36.118 1.00 96.06 169 ASN A N 1
ATOM 1368 C CA . ASN A 1 169 ? 12.473 11.689 -35.560 1.00 96.06 169 ASN A CA 1
ATOM 1369 C C . ASN A 1 169 ? 12.894 10.512 -34.655 1.00 96.06 169 ASN A C 1
ATOM 1371 O O . ASN A 1 169 ? 12.918 10.639 -33.426 1.00 96.06 169 ASN A O 1
ATOM 1375 N N . PRO A 1 170 ? 13.223 9.345 -35.238 1.00 95.00 170 PRO A N 1
ATOM 1376 C CA . PRO A 1 170 ? 13.539 8.152 -34.462 1.00 95.00 170 PRO A CA 1
ATOM 1377 C C . PRO A 1 170 ? 14.869 8.292 -33.708 1.00 95.00 170 PRO A C 1
ATOM 1379 O O . PRO A 1 170 ? 14.994 7.804 -32.589 1.00 95.00 170 PRO A O 1
ATOM 1382 N N . LYS A 1 171 ? 15.841 9.021 -34.277 1.00 94.94 171 LYS A N 1
ATOM 1383 C CA . LYS A 1 171 ? 17.141 9.280 -33.640 1.00 94.94 171 LYS A CA 1
ATOM 1384 C C . LYS A 1 171 ? 17.002 10.157 -32.395 1.00 94.94 171 LYS A C 1
ATOM 1386 O O . LYS A 1 171 ? 17.600 9.839 -31.374 1.00 94.94 171 LYS A O 1
ATOM 1391 N N . GLY A 1 172 ? 16.190 11.215 -32.457 1.00 95.44 172 GLY A N 1
ATOM 1392 C CA . GLY A 1 172 ? 15.913 12.069 -31.299 1.00 95.44 172 GLY A CA 1
ATOM 1393 C C . GLY A 1 172 ? 15.214 11.310 -30.170 1.00 95.44 172 GLY A C 1
ATOM 1394 O O . GLY A 1 172 ? 15.631 11.409 -29.020 1.00 95.44 172 GLY A O 1
ATOM 1395 N N . GLY A 1 173 ? 14.212 10.486 -30.502 1.00 94.06 173 GLY A N 1
ATOM 1396 C CA . GLY A 1 173 ? 13.545 9.624 -29.520 1.00 94.06 173 GLY A CA 1
ATOM 1397 C C . GLY A 1 173 ? 14.500 8.617 -28.870 1.00 94.06 173 GLY A C 1
ATOM 1398 O O . GLY A 1 173 ? 14.531 8.497 -27.648 1.00 94.06 173 GLY A O 1
ATOM 1399 N N . ALA A 1 174 ? 15.341 7.949 -29.666 1.00 92.88 174 ALA A N 1
ATOM 1400 C CA . ALA A 1 174 ? 16.351 7.026 -29.148 1.00 92.88 174 ALA A CA 1
ATOM 1401 C C . ALA A 1 174 ? 17.384 7.729 -28.248 1.00 92.88 174 ALA A C 1
ATOM 1403 O O . ALA A 1 174 ? 17.704 7.220 -27.175 1.00 92.88 174 ALA A O 1
ATOM 1404 N N . ALA A 1 175 ? 17.866 8.914 -28.642 1.00 95.06 175 ALA A N 1
ATOM 1405 C CA . ALA A 1 175 ? 18.788 9.711 -27.835 1.00 95.06 175 ALA A CA 1
ATOM 1406 C C . ALA A 1 175 ? 18.163 10.127 -26.494 1.00 95.06 175 ALA A C 1
ATOM 1408 O O . ALA A 1 175 ? 18.823 10.053 -25.459 1.00 95.06 175 ALA A O 1
ATOM 1409 N N . TYR A 1 176 ? 16.880 10.496 -26.493 1.00 93.12 176 TYR A N 1
ATOM 1410 C CA . TYR A 1 176 ? 16.147 10.808 -25.270 1.00 93.12 176 TYR A CA 1
ATOM 1411 C C . TYR A 1 176 ? 16.035 9.593 -24.336 1.00 93.12 176 TYR A C 1
ATOM 1413 O O . TYR A 1 176 ? 16.353 9.703 -23.153 1.00 93.12 176 TYR A O 1
ATOM 1421 N N . TYR A 1 177 ? 15.675 8.413 -24.852 1.00 92.06 177 TYR A N 1
ATOM 1422 C CA . TYR A 1 177 ? 15.631 7.194 -24.034 1.00 92.06 177 TYR A CA 1
ATOM 1423 C C . TYR A 1 177 ? 17.006 6.792 -23.496 1.00 92.06 177 TYR A C 1
ATOM 1425 O O . TYR A 1 177 ? 17.117 6.393 -22.336 1.00 92.06 177 TYR A O 1
ATOM 1433 N N . TYR A 1 178 ? 18.061 6.951 -24.299 1.00 91.31 178 TYR A N 1
ATOM 1434 C CA . TYR A 1 178 ? 19.427 6.720 -23.840 1.00 91.31 178 TYR A CA 1
ATOM 1435 C C . TYR A 1 178 ? 19.807 7.682 -22.712 1.00 91.31 178 TYR A C 1
ATOM 1437 O O . TYR A 1 178 ? 20.348 7.246 -21.699 1.00 91.31 178 TYR A O 1
ATOM 1445 N N . MET A 1 179 ? 19.470 8.968 -22.841 1.00 91.94 179 MET A N 1
ATOM 1446 C CA . MET A 1 179 ? 19.686 9.964 -21.791 1.00 91.94 179 MET A CA 1
ATOM 1447 C C . MET A 1 179 ? 18.963 9.575 -20.493 1.00 91.94 179 MET A C 1
ATOM 1449 O O . MET A 1 179 ? 19.592 9.567 -19.437 1.00 91.94 179 MET A O 1
ATOM 1453 N N . LEU A 1 180 ? 17.682 9.189 -20.561 1.00 88.44 180 LEU A N 1
ATOM 1454 C CA . LEU A 1 180 ? 16.922 8.744 -19.385 1.00 88.44 180 LEU A CA 1
ATOM 1455 C C . LEU A 1 180 ? 17.566 7.521 -18.715 1.00 88.44 180 LEU A C 1
ATOM 1457 O O . LEU A 1 180 ? 17.742 7.503 -17.495 1.00 88.44 180 LEU A O 1
ATOM 1461 N N . ARG A 1 181 ? 17.971 6.514 -19.502 1.00 87.50 181 ARG A N 1
ATOM 1462 C CA . ARG A 1 181 ? 18.640 5.317 -18.972 1.00 87.50 181 ARG A CA 1
ATOM 1463 C C . ARG A 1 181 ? 20.004 5.648 -18.371 1.00 87.50 181 ARG A C 1
ATOM 1465 O O . ARG A 1 181 ? 20.318 5.155 -17.291 1.00 87.50 181 ARG A O 1
ATOM 1472 N N . TYR A 1 182 ? 20.791 6.492 -19.033 1.00 89.62 182 TYR A N 1
ATOM 1473 C CA . TYR A 1 182 ? 22.090 6.938 -18.538 1.00 89.62 182 TYR A CA 1
ATOM 1474 C C . TYR A 1 182 ? 21.952 7.655 -17.194 1.00 89.62 182 TYR A C 1
ATOM 1476 O O . TYR A 1 182 ? 22.679 7.326 -16.261 1.00 89.62 182 TYR A O 1
ATOM 1484 N N . MET A 1 183 ? 20.991 8.576 -17.065 1.00 85.69 183 MET A N 1
ATOM 1485 C CA . MET A 1 183 ? 20.713 9.278 -15.807 1.00 85.69 183 MET A CA 1
ATOM 1486 C C . MET A 1 183 ? 20.272 8.325 -14.689 1.00 85.69 183 MET A C 1
ATOM 1488 O O . MET A 1 183 ? 20.675 8.506 -13.544 1.00 85.69 183 MET A O 1
ATOM 1492 N N . SER A 1 184 ? 19.476 7.301 -15.012 1.00 81.94 184 SER A N 1
ATOM 1493 C CA . SER A 1 184 ? 19.055 6.271 -14.053 1.00 81.94 184 SER A CA 1
ATOM 1494 C C . SER A 1 184 ? 20.225 5.413 -13.555 1.00 81.94 184 SER A C 1
ATOM 1496 O O . SER A 1 184 ? 20.283 5.100 -12.369 1.00 81.94 184 SER A O 1
ATOM 1498 N N . LEU A 1 185 ? 21.161 5.050 -14.438 1.00 84.38 185 LEU A N 1
ATOM 1499 C CA . LEU A 1 185 ? 22.334 4.237 -14.091 1.00 84.38 185 LEU A CA 1
ATOM 1500 C C . LEU A 1 185 ? 23.465 5.042 -13.437 1.00 84.38 185 LEU A C 1
ATOM 1502 O O . LEU A 1 185 ? 24.310 4.461 -12.763 1.00 84.38 185 LEU A O 1
ATOM 1506 N N . ASN A 1 186 ? 23.482 6.362 -13.626 1.00 86.12 186 ASN A N 1
ATOM 1507 C CA . ASN A 1 186 ? 24.506 7.266 -13.104 1.00 86.12 186 ASN A CA 1
ATOM 1508 C C . ASN A 1 186 ? 23.856 8.344 -12.222 1.00 86.12 186 ASN A C 1
ATOM 1510 O O . ASN A 1 186 ? 23.821 9.521 -12.606 1.00 86.12 186 ASN A O 1
ATOM 1514 N N . PRO A 1 187 ? 23.302 7.963 -11.056 1.00 81.12 187 PRO A N 1
ATOM 1515 C CA . PRO A 1 187 ? 22.617 8.901 -10.183 1.00 81.12 187 PRO A CA 1
ATOM 1516 C C . PRO A 1 187 ? 23.579 9.988 -9.693 1.00 81.12 187 PRO A C 1
ATOM 1518 O O . PRO A 1 187 ? 24.691 9.723 -9.238 1.00 81.12 187 PRO A O 1
ATOM 1521 N N . ASN A 1 188 ? 23.134 11.240 -9.765 1.00 84.56 188 ASN A N 1
ATOM 1522 C CA . ASN A 1 188 ? 23.901 12.378 -9.277 1.00 84.56 188 ASN A CA 1
ATOM 1523 C C . ASN A 1 188 ? 23.634 12.581 -7.778 1.00 84.56 188 ASN A C 1
ATOM 1525 O O . ASN A 1 188 ? 22.534 12.984 -7.395 1.00 84.56 188 ASN A O 1
ATOM 1529 N N . ALA A 1 189 ? 24.654 12.375 -6.940 1.00 85.94 189 ALA A N 1
ATOM 1530 C CA . ALA A 1 189 ? 24.553 12.520 -5.484 1.00 85.94 189 ALA A CA 1
ATOM 1531 C C . ALA A 1 189 ? 24.051 13.909 -5.033 1.00 85.94 189 ALA A C 1
ATOM 1533 O O . ALA A 1 189 ? 23.313 14.017 -4.051 1.00 85.94 189 ALA A O 1
ATOM 1534 N N . SER A 1 190 ? 24.383 14.978 -5.768 1.00 87.31 190 SER A N 1
ATOM 1535 C CA . SER A 1 190 ? 23.876 16.328 -5.482 1.00 87.31 190 SER A CA 1
ATOM 1536 C C . SER A 1 190 ? 22.374 16.430 -5.753 1.00 87.31 190 SER A C 1
ATOM 1538 O O . SER A 1 190 ? 21.645 17.016 -4.954 1.00 87.31 190 SER A O 1
ATOM 1540 N N . GLN A 1 191 ? 21.887 15.827 -6.841 1.00 85.44 191 GLN A N 1
ATOM 1541 C CA . GLN A 1 191 ? 20.452 15.806 -7.145 1.00 85.44 191 GLN A CA 1
ATOM 1542 C C . GLN A 1 191 ? 19.671 14.933 -6.168 1.00 85.44 191 GLN A C 1
ATOM 1544 O O . GLN A 1 191 ? 18.564 15.291 -5.766 1.00 85.44 191 GLN A O 1
ATOM 1549 N N . GLU A 1 192 ? 20.259 13.822 -5.735 1.00 86.00 192 GLU A N 1
ATOM 1550 C CA . GLU A 1 192 ? 19.666 12.979 -4.705 1.00 86.00 192 GLU A CA 1
ATOM 1551 C C . GLU A 1 192 ? 19.527 13.741 -3.382 1.00 86.00 192 GLU A C 1
ATOM 1553 O O . GLU A 1 192 ? 18.442 13.796 -2.808 1.00 86.00 192 GLU A O 1
ATOM 1558 N N . THR A 1 193 ? 20.591 14.430 -2.959 1.00 90.69 193 THR A N 1
ATOM 1559 C CA . THR A 1 193 ? 20.580 15.283 -1.761 1.00 90.69 193 THR A CA 1
ATOM 1560 C C . THR A 1 193 ? 19.517 16.378 -1.867 1.00 90.69 193 THR A C 1
ATOM 1562 O O . THR A 1 193 ? 18.753 16.589 -0.927 1.00 90.69 193 THR A O 1
ATOM 1565 N N . LYS A 1 194 ? 19.405 17.046 -3.024 1.00 92.38 194 LYS A N 1
ATOM 1566 C CA . LYS A 1 194 ? 18.350 18.045 -3.265 1.00 92.38 194 LYS A CA 1
ATOM 1567 C C . LYS A 1 194 ? 16.953 17.435 -3.157 1.00 92.38 194 LYS A C 1
ATOM 1569 O O . LYS A 1 194 ? 16.084 18.034 -2.534 1.00 92.38 194 LYS A O 1
ATOM 1574 N N . THR A 1 195 ? 16.749 16.246 -3.720 1.00 91.12 195 THR A N 1
ATOM 1575 C CA . THR A 1 195 ? 15.459 15.540 -3.678 1.00 91.12 195 THR A CA 1
ATOM 1576 C C . THR A 1 195 ? 15.094 15.145 -2.250 1.00 91.12 195 THR A C 1
ATOM 1578 O O . THR A 1 195 ? 13.981 15.420 -1.810 1.00 91.12 195 THR A O 1
ATOM 1581 N N . LYS A 1 196 ? 16.046 14.586 -1.495 1.00 93.31 196 LYS A N 1
ATOM 1582 C CA . LYS A 1 196 ? 15.872 14.249 -0.080 1.00 93.31 196 LYS A CA 1
ATOM 1583 C C . LYS A 1 196 ? 15.497 15.475 0.745 1.00 93.31 196 LYS A C 1
ATOM 1585 O O . LYS A 1 196 ? 14.486 15.461 1.442 1.00 93.31 196 LYS A O 1
ATOM 1590 N N . ASN A 1 197 ? 16.260 16.560 0.603 1.00 94.69 197 ASN A N 1
ATOM 1591 C CA . ASN A 1 197 ? 15.996 17.812 1.309 1.00 94.69 197 ASN A CA 1
ATOM 1592 C C . ASN A 1 197 ? 14.612 18.364 0.971 1.00 94.69 197 ASN A C 1
ATOM 1594 O O . ASN A 1 197 ? 13.889 18.756 1.881 1.00 94.69 197 ASN A O 1
ATOM 1598 N N . LYS A 1 198 ? 14.229 18.334 -0.312 1.00 93.69 198 LYS A N 1
ATOM 1599 C CA . LYS A 1 198 ? 12.895 18.729 -0.766 1.00 93.69 198 LYS A CA 1
ATOM 1600 C C . LYS A 1 198 ? 11.804 17.917 -0.072 1.00 93.69 198 LYS A C 1
ATOM 1602 O O . LYS A 1 198 ? 10.867 18.494 0.460 1.00 93.69 198 LYS A O 1
ATOM 1607 N N . TRP A 1 199 ? 11.907 16.589 -0.053 1.00 93.19 199 TRP A N 1
ATOM 1608 C CA . TRP A 1 199 ? 10.850 15.747 0.518 1.00 93.19 199 TRP A CA 1
ATOM 1609 C C . TRP A 1 199 ? 10.695 15.952 2.023 1.00 93.19 199 TRP A C 1
ATOM 1611 O O . TRP A 1 199 ? 9.578 15.987 2.541 1.00 93.19 199 TRP A O 1
ATOM 1621 N N . MET A 1 200 ? 11.810 16.147 2.721 1.00 93.88 200 MET A N 1
ATOM 1622 C CA . MET A 1 200 ? 11.795 16.428 4.151 1.00 93.88 200 MET A CA 1
ATOM 1623 C C . MET A 1 200 ? 11.200 17.814 4.449 1.00 93.88 200 MET A C 1
ATOM 1625 O O . MET A 1 200 ? 10.311 17.928 5.292 1.00 93.88 200 MET A O 1
ATOM 1629 N N . SER A 1 201 ? 11.634 18.867 3.748 1.00 93.81 201 SER A N 1
ATOM 1630 C CA . SER A 1 201 ? 11.204 20.244 4.037 1.00 93.81 201 SER A CA 1
ATOM 1631 C C . SER A 1 201 ? 9.806 20.574 3.500 1.00 93.81 201 SER A C 1
ATOM 1633 O O . SER A 1 201 ? 8.981 21.178 4.195 1.00 93.81 201 SER A O 1
ATOM 1635 N N . GLU A 1 202 ? 9.504 20.171 2.268 1.00 93.25 202 GLU A N 1
ATOM 1636 C CA . GLU A 1 202 ? 8.245 20.505 1.603 1.00 93.25 202 GLU A CA 1
ATOM 1637 C C . GLU A 1 202 ? 7.126 19.549 2.003 1.00 93.25 202 GLU A C 1
ATOM 1639 O O . GLU A 1 202 ? 6.000 20.009 2.195 1.00 93.25 202 GLU A O 1
ATOM 1644 N N . TYR A 1 203 ? 7.427 18.263 2.213 1.00 92.38 203 TYR A N 1
ATOM 1645 C CA . TYR A 1 203 ? 6.400 17.235 2.407 1.00 92.38 203 TYR A CA 1
ATOM 1646 C C . TYR A 1 203 ? 6.395 16.573 3.789 1.00 92.38 203 TYR A C 1
ATOM 1648 O O . TYR A 1 203 ? 5.505 15.777 4.070 1.00 92.38 203 TYR A O 1
ATOM 1656 N N . GLY A 1 204 ? 7.341 16.904 4.674 1.00 92.38 204 GLY A N 1
ATOM 1657 C CA . GLY A 1 204 ? 7.358 16.389 6.048 1.00 92.38 204 GLY A CA 1
ATOM 1658 C C . GLY A 1 204 ? 7.760 14.917 6.167 1.00 92.38 204 GLY A C 1
ATOM 1659 O O . GLY A 1 204 ? 7.394 14.261 7.139 1.00 92.38 204 GLY A O 1
ATOM 1660 N N . TRP A 1 205 ? 8.477 14.381 5.178 1.00 93.31 205 TRP A N 1
ATOM 1661 C CA . TRP A 1 205 ? 9.020 13.025 5.243 1.00 93.31 205 TRP A CA 1
ATOM 1662 C C . TRP A 1 205 ? 10.183 12.922 6.226 1.00 93.31 205 TRP A C 1
ATOM 1664 O O . TRP A 1 205 ? 10.967 13.861 6.387 1.00 93.31 205 TRP A O 1
ATOM 1674 N N . THR A 1 206 ? 10.341 11.753 6.840 1.00 92.81 206 THR A N 1
ATOM 1675 C CA . THR A 1 206 ? 11.545 11.437 7.612 1.00 92.81 206 THR A CA 1
ATOM 1676 C C . THR A 1 206 ? 12.668 10.939 6.698 1.00 92.81 206 THR A C 1
ATOM 1678 O O . THR A 1 206 ? 12.445 10.489 5.571 1.00 92.81 206 THR A O 1
ATOM 1681 N N . ALA A 1 207 ? 13.908 10.985 7.194 1.00 94.06 207 ALA A N 1
ATOM 1682 C CA . ALA A 1 207 ? 15.038 10.395 6.480 1.00 94.06 207 ALA A CA 1
ATOM 1683 C C . ALA A 1 207 ? 14.865 8.876 6.286 1.00 94.06 207 ALA A C 1
ATOM 1685 O O . ALA A 1 207 ? 15.238 8.358 5.239 1.00 94.06 207 ALA A O 1
ATOM 1686 N N . GLU A 1 208 ? 14.275 8.181 7.264 1.00 93.25 208 GLU A N 1
ATOM 1687 C CA . GLU A 1 208 ? 13.988 6.742 7.196 1.00 93.25 208 GLU A CA 1
ATOM 1688 C C . GLU A 1 208 ? 12.995 6.421 6.071 1.00 93.25 208 GLU A C 1
ATOM 1690 O O . GLU A 1 208 ? 13.242 5.523 5.268 1.00 93.25 208 GLU A O 1
ATOM 1695 N N . GLU A 1 209 ? 11.914 7.196 5.959 1.00 91.81 209 GLU A N 1
ATOM 1696 C CA . GLU A 1 209 ? 10.905 7.033 4.907 1.00 91.81 209 GLU A CA 1
ATOM 1697 C C . GLU A 1 209 ? 11.500 7.236 3.510 1.00 91.81 209 GLU A C 1
ATOM 1699 O O . GLU A 1 209 ? 11.222 6.461 2.592 1.00 91.81 209 GLU A O 1
ATOM 1704 N N . PHE A 1 210 ? 12.360 8.249 3.356 1.00 92.44 210 PHE A N 1
ATOM 1705 C CA . PHE A 1 210 ? 13.050 8.512 2.096 1.00 92.44 210 PHE A CA 1
ATOM 1706 C C . PHE A 1 210 ? 13.959 7.345 1.693 1.00 92.44 210 PHE A C 1
ATOM 1708 O O . PHE A 1 210 ? 13.875 6.859 0.564 1.00 92.44 210 PHE A O 1
ATOM 1715 N N . GLU A 1 211 ? 14.810 6.868 2.609 1.00 92.44 211 GLU A N 1
ATOM 1716 C CA . GLU A 1 211 ? 15.715 5.749 2.314 1.00 92.44 211 GLU A CA 1
ATOM 1717 C C . GLU A 1 211 ? 14.947 4.457 2.028 1.00 92.44 211 GLU A C 1
ATOM 1719 O O . GLU A 1 211 ? 15.327 3.695 1.136 1.00 92.44 211 GLU A O 1
ATOM 1724 N N . PHE A 1 212 ? 13.840 4.215 2.736 1.00 90.69 212 PHE A N 1
ATOM 1725 C CA . PHE A 1 212 ? 12.989 3.067 2.459 1.00 90.69 212 PHE A CA 1
ATOM 1726 C C . PHE A 1 212 ? 12.412 3.121 1.044 1.00 90.69 212 PHE A C 1
ATOM 1728 O O . PHE A 1 212 ? 12.579 2.168 0.280 1.00 90.69 212 PHE A O 1
ATOM 1735 N N . GLN A 1 213 ? 11.786 4.239 0.661 1.00 88.38 213 GLN A N 1
ATOM 1736 C CA . GLN A 1 213 ? 11.188 4.378 -0.668 1.00 88.38 213 GLN A CA 1
ATOM 1737 C C . GLN A 1 213 ? 12.239 4.288 -1.779 1.00 88.38 213 GLN A C 1
ATOM 1739 O O . GLN A 1 213 ? 12.016 3.646 -2.810 1.00 88.38 213 GLN A O 1
ATOM 1744 N N . LYS A 1 214 ? 13.418 4.879 -1.556 1.00 86.75 214 LYS A N 1
ATOM 1745 C CA . LYS A 1 214 ? 14.563 4.753 -2.461 1.00 86.75 214 LYS A CA 1
ATOM 1746 C C . LYS A 1 214 ? 14.964 3.292 -2.654 1.00 86.75 214 LYS A C 1
ATOM 1748 O O . LYS A 1 214 ? 15.236 2.889 -3.780 1.00 86.75 214 LYS A O 1
ATOM 1753 N N . ASN A 1 215 ? 15.007 2.499 -1.585 1.00 85.56 215 ASN A N 1
ATOM 1754 C CA . ASN A 1 215 ? 15.379 1.088 -1.671 1.00 85.56 215 ASN A CA 1
ATOM 1755 C C . ASN A 1 215 ? 14.288 0.224 -2.310 1.00 85.56 215 ASN A C 1
ATOM 1757 O O . ASN A 1 215 ? 14.634 -0.668 -3.075 1.00 85.56 215 ASN A O 1
ATOM 1761 N N . MET A 1 216 ? 13.003 0.520 -2.088 1.00 81.00 216 MET A N 1
ATOM 1762 C CA . MET A 1 216 ? 11.913 -0.156 -2.808 1.00 81.00 216 MET A CA 1
ATOM 1763 C C . MET A 1 216 ? 11.938 0.114 -4.316 1.00 81.00 216 MET A C 1
ATOM 1765 O O . MET A 1 216 ? 11.516 -0.730 -5.095 1.00 81.00 216 MET A O 1
ATOM 1769 N N . SER A 1 217 ? 12.445 1.278 -4.728 1.00 72.06 217 SER A N 1
ATOM 1770 C CA . SER A 1 217 ? 12.524 1.669 -6.142 1.00 72.06 217 SER A CA 1
ATOM 1771 C C . SER A 1 217 ? 13.741 1.080 -6.873 1.00 72.06 217 SER A C 1
ATOM 1773 O O . SER A 1 217 ? 13.894 1.291 -8.075 1.00 72.06 217 SER A O 1
ATOM 1775 N N . LYS A 1 218 ? 14.637 0.377 -6.165 1.00 67.25 218 LYS A N 1
ATOM 1776 C CA . LYS A 1 218 ? 15.766 -0.352 -6.758 1.00 67.25 218 LYS A CA 1
ATOM 1777 C C . LYS A 1 218 ? 15.297 -1.761 -7.120 1.00 67.25 218 LYS A C 1
ATOM 1779 O O . LYS A 1 218 ? 15.460 -2.689 -6.333 1.00 67.25 218 LYS A O 1
ATOM 1784 N N . SER A 1 219 ? 14.714 -1.896 -8.303 1.00 46.94 219 SER A N 1
ATOM 1785 C CA . SER A 1 219 ? 14.433 -3.183 -8.956 1.00 46.94 219 SER A CA 1
ATOM 1786 C C . SER A 1 219 ? 15.225 -3.314 -10.247 1.00 46.94 219 SER A C 1
ATOM 1788 O O . SER A 1 219 ? 15.394 -2.281 -10.936 1.00 46.94 219 SER A O 1
#

pLDDT: mean 91.34, std 5.93, range [46.94, 98.44]

Radius of gyration: 20.42 Å; chains: 1; bounding box: 52×42×60 Å

Secondary structure (DSSP, 8-state):
-GGGTPPPHHHHHHTT--BHHHHHHHHHHH-B-SS-SSS-SBBS-B--TTHHHHHHGGGS--SEEE-TTS-EEE-TTSHHHHHHHHHHHHHHHTT---TTGGGHHHHHHTTSBS-B---GGGGGS-HHHHHHHHTT-----PPPBPTT-SS-------------TT-S-HHHHHHHHHHHHHHHHS--HHHHHHHHHHHHHHH---HHHHHHHHHHT--

Sequence (219 aa):
IKQAGLTDPWELYKKKQWNINKFLEYVEELTVDQDHNGVPEVYGVSMPPESLFRMSLSSGEDIVKINADGSFSNNLRSPTFTRWASYASRIKNIGSYDTESHTRLQRFAQNKVAMSFGNIWDQFTSQSFIDMKKAGKMGWVPNPMDIRTSTYYHCSEITYSFLPKNSKNPKGGAAYYYMLRYMSLNPNASQETKTKNKWMSEYGWTAEEFEFQKNMSKS

Foldseek 3Di:
DVVLVDDDLAVCVVVLNQAPVVLLVQQLSQFADPVPPLATQAGSEAEDPCLLVQLLCLAVDDQWDQDPVRDIDGDCPPVSVVVSVVVLVSSVVSSRYDPVSVCRLVCVLVNNYNYYDDDPCSCVVDPSSLVCLQVVNDDDDARHHYPVDSDGDHDDDDDDDDDDPPDPCSVVVVVVVVVVVVCVVVPDPVVLVVVLVCCCPRRVDDPVRSVVVVVSNPD